Protein AF-A0A8R2HAW0-F1 (afdb_monomer_lite)

Foldseek 3Di:
DDPVVVVVVVVVVVVVVVVVVVVVVVVVVVVVVVVVVVVVVVVVVVVVVVVVVVVVVVVVVVVVVVVVVVVVVVVVVVVVVVVVVVVVVVVVVVVVVVVVVVVVVVVVVVVVVVVVVVVVVVVVVVVVVVVVVVVVVVVVVVVVVPPPPPPDPPDPPPPPPPPQDPQCLQQVRHPLVVCLVVDDAPDPVLVVLNVVSVVVSVVQQPDPPGRDGPVPDPPDPDPCRRDHGPPRDD

Radius of gyration: 65.91 Å; chains: 1; bounding box: 134×54×178 Å

Structure (mmCIF, N/CA/C/O backbone):
data_AF-A0A8R2HAW0-F1
#
_entry.id   AF-A0A8R2HAW0-F1
#
loop_
_atom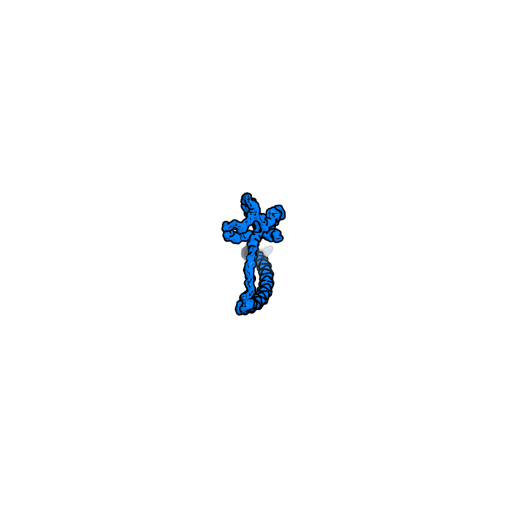_site.group_PDB
_atom_site.id
_atom_site.type_symbol
_atom_site.label_atom_id
_atom_site.label_alt_id
_atom_site.label_comp_id
_atom_site.label_asym_id
_atom_site.label_entity_id
_atom_site.label_seq_id
_atom_site.pdbx_PDB_ins_code
_atom_site.Cartn_x
_atom_site.Cartn_y
_atom_site.Cartn_z
_atom_site.occupancy
_atom_site.B_iso_or_equiv
_atom_site.auth_seq_id
_atom_site.auth_comp_id
_atom_site.auth_asym_id
_atom_site.auth_atom_id
_atom_site.pdbx_PDB_model_num
ATOM 1 N N . MET A 1 1 ? 70.610 -0.371 -88.277 1.00 59.94 1 MET A N 1
ATOM 2 C CA . MET A 1 1 ? 69.369 -1.170 -88.131 1.00 59.94 1 MET A CA 1
ATOM 3 C C . MET A 1 1 ? 68.620 -1.170 -89.452 1.00 59.94 1 MET A C 1
ATOM 5 O O . MET A 1 1 ? 68.634 -0.146 -90.123 1.00 59.94 1 MET A O 1
ATOM 9 N N . SER A 1 2 ? 67.990 -2.283 -89.841 1.00 79.50 2 SER A N 1
ATOM 10 C CA . SER A 1 2 ? 67.168 -2.325 -91.060 1.00 79.50 2 SER A CA 1
ATOM 11 C C . SER A 1 2 ? 65.855 -1.565 -90.847 1.00 79.50 2 SER A C 1
ATOM 13 O O . SER A 1 2 ? 65.258 -1.662 -89.775 1.00 79.50 2 SER A O 1
ATOM 15 N N . SER A 1 3 ? 65.369 -0.855 -91.870 1.00 82.75 3 SER A N 1
ATOM 16 C CA . SER A 1 3 ? 64.072 -0.149 -91.859 1.00 82.75 3 SER A CA 1
ATOM 17 C C . SER A 1 3 ? 62.914 -1.038 -91.361 1.00 82.75 3 SER A C 1
ATOM 19 O O . SER A 1 3 ? 62.055 -0.596 -90.600 1.00 82.75 3 SER A O 1
ATOM 21 N N . LYS A 1 4 ? 62.961 -2.346 -91.661 1.00 86.19 4 LYS A N 1
ATOM 22 C CA . LYS A 1 4 ? 61.980 -3.335 -91.180 1.00 86.19 4 LYS A CA 1
ATOM 23 C C . LYS A 1 4 ? 61.979 -3.519 -89.654 1.00 86.19 4 LYS A C 1
ATOM 25 O O . LYS A 1 4 ? 60.917 -3.710 -89.072 1.00 86.19 4 LYS A O 1
ATOM 30 N N . GLN A 1 5 ? 63.141 -3.461 -89.000 1.00 89.19 5 GLN A N 1
ATOM 31 C CA . GLN A 1 5 ? 63.246 -3.595 -87.538 1.00 89.19 5 GLN A CA 1
ATOM 32 C C . GLN A 1 5 ? 62.714 -2.351 -86.826 1.00 89.19 5 GLN A C 1
ATOM 34 O O . GLN A 1 5 ? 61.992 -2.475 -85.843 1.00 89.19 5 GLN A O 1
ATOM 39 N N . ILE A 1 6 ? 63.004 -1.162 -87.363 1.00 89.69 6 ILE A N 1
ATOM 40 C CA . ILE A 1 6 ? 62.477 0.106 -86.838 1.00 89.69 6 ILE A CA 1
ATOM 41 C C . ILE A 1 6 ? 60.946 0.118 -86.926 1.00 89.69 6 ILE A C 1
ATOM 43 O O . ILE A 1 6 ? 60.274 0.457 -85.954 1.00 89.69 6 ILE A O 1
ATOM 47 N N . GLN A 1 7 ? 60.386 -0.318 -88.059 1.00 91.69 7 GLN A N 1
ATOM 48 C CA . GLN A 1 7 ? 58.937 -0.397 -88.232 1.00 91.69 7 GLN A CA 1
ATOM 49 C C . GLN A 1 7 ? 58.286 -1.404 -87.272 1.00 91.69 7 GLN A C 1
ATOM 51 O O . GLN A 1 7 ? 57.226 -1.114 -86.721 1.00 91.69 7 GLN A O 1
ATOM 56 N N . LYS A 1 8 ? 58.928 -2.554 -87.021 1.00 93.38 8 LYS A N 1
ATOM 57 C CA . LYS A 1 8 ? 58.450 -3.546 -86.045 1.00 93.38 8 LYS A CA 1
ATOM 58 C C . LYS A 1 8 ? 58.396 -2.966 -84.627 1.00 93.38 8 LYS A C 1
ATOM 60 O O . LYS A 1 8 ? 57.350 -3.042 -83.990 1.00 93.38 8 LYS A O 1
ATOM 65 N N . PHE A 1 9 ? 59.472 -2.318 -84.172 1.00 94.19 9 PHE A N 1
ATOM 66 C CA . PHE A 1 9 ? 59.497 -1.677 -82.853 1.00 94.19 9 PHE A CA 1
ATOM 67 C C . PHE A 1 9 ? 58.469 -0.554 -82.726 1.00 94.19 9 PHE A C 1
ATOM 69 O O . PHE A 1 9 ? 57.858 -0.402 -81.674 1.00 94.19 9 PHE A O 1
ATOM 76 N N . LYS A 1 10 ? 58.219 0.210 -83.796 1.00 94.88 10 LYS A N 1
ATOM 77 C CA . LYS A 1 10 ? 57.187 1.253 -83.791 1.00 94.88 10 LYS A CA 1
ATOM 78 C C . LYS A 1 10 ? 55.788 0.673 -83.556 1.00 94.88 10 LYS A C 1
ATOM 80 O O . LYS A 1 10 ? 55.038 1.223 -82.760 1.00 94.88 10 LYS A O 1
ATOM 85 N N . VAL A 1 11 ? 55.453 -0.441 -84.212 1.00 94.94 11 VAL A N 1
ATOM 86 C CA . VAL A 1 11 ? 54.166 -1.131 -84.014 1.00 94.94 11 VAL A CA 1
ATOM 87 C C . VAL A 1 11 ? 54.052 -1.695 -82.596 1.00 94.94 11 VAL A C 1
ATOM 89 O O . VAL A 1 11 ? 53.018 -1.519 -81.958 1.00 94.94 11 VAL A O 1
ATOM 92 N N . GLU A 1 12 ? 55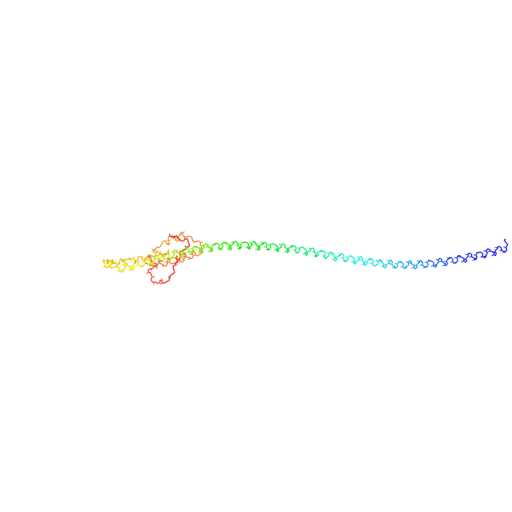.111 -2.320 -82.075 1.00 96.06 12 GLU A N 1
ATOM 93 C CA . GLU A 1 12 ? 55.135 -2.840 -80.699 1.00 96.06 12 GLU A CA 1
ATOM 94 C C . GLU A 1 12 ? 54.972 -1.722 -79.657 1.00 96.06 12 GLU A C 1
ATOM 96 O O . GLU A 1 12 ? 54.201 -1.875 -78.711 1.00 96.06 12 GLU A O 1
ATOM 101 N N . ILE A 1 13 ? 55.628 -0.573 -79.853 1.00 96.56 13 ILE A N 1
ATOM 102 C CA . ILE A 1 13 ? 55.473 0.603 -78.986 1.00 96.56 13 ILE A CA 1
ATOM 103 C C . ILE A 1 13 ? 54.028 1.110 -79.003 1.00 96.56 13 ILE A C 1
ATOM 105 O O . ILE A 1 13 ? 53.479 1.393 -77.942 1.00 96.56 13 ILE A O 1
ATOM 109 N N . GLU A 1 14 ? 53.393 1.219 -80.173 1.00 96.19 14 GLU A N 1
ATOM 110 C CA . GLU A 1 14 ? 51.998 1.672 -80.248 1.00 96.19 14 GLU A CA 1
ATOM 111 C C . GLU A 1 14 ? 51.019 0.670 -79.617 1.00 96.19 14 GLU A C 1
ATOM 113 O O . GLU A 1 14 ? 50.091 1.084 -78.922 1.00 96.19 14 GLU A O 1
ATOM 118 N N . ALA A 1 15 ? 51.262 -0.637 -79.759 1.00 96.44 15 ALA A N 1
ATOM 119 C CA . ALA A 1 15 ? 50.473 -1.669 -79.085 1.00 96.44 15 ALA A CA 1
ATOM 120 C C . ALA A 1 15 ? 50.618 -1.604 -77.554 1.00 96.44 15 ALA A C 1
ATOM 122 O O . ALA A 1 15 ? 49.625 -1.696 -76.833 1.00 96.44 15 ALA A O 1
ATOM 123 N N . LEU A 1 16 ? 51.838 -1.397 -77.046 1.00 97.19 16 LEU A N 1
ATOM 124 C CA . LEU A 1 16 ? 52.084 -1.223 -75.612 1.00 97.19 16 LEU A CA 1
ATOM 125 C C . LEU A 1 16 ? 51.430 0.052 -75.073 1.00 97.19 16 LEU A C 1
ATOM 127 O O . LEU A 1 16 ? 50.804 0.007 -74.019 1.00 97.19 16 LEU A O 1
ATOM 131 N N . LYS A 1 17 ? 51.514 1.168 -75.807 1.00 97.25 17 LYS A N 1
ATOM 132 C CA . LYS A 1 17 ? 50.825 2.412 -75.440 1.00 97.25 17 LYS A CA 1
ATOM 133 C C . LYS A 1 17 ? 49.313 2.229 -75.377 1.00 97.25 17 LYS A C 1
ATOM 135 O O . LYS A 1 17 ? 48.694 2.754 -74.460 1.00 97.25 17 LYS A O 1
ATOM 140 N N . GLN A 1 18 ? 48.721 1.504 -76.331 1.00 96.12 18 GLN A N 1
ATOM 141 C CA . GLN A 1 18 ? 47.288 1.214 -76.291 1.00 96.12 18 GLN A CA 1
ATOM 142 C C . GLN A 1 18 ? 46.935 0.370 -75.066 1.00 96.12 18 GLN A C 1
ATOM 144 O O . GLN A 1 18 ? 46.030 0.736 -74.332 1.00 96.12 18 GLN A O 1
ATOM 149 N N . LYS A 1 19 ? 47.708 -0.684 -74.783 1.00 97.62 19 LYS A N 1
ATOM 150 C CA . LYS A 1 19 ? 47.482 -1.531 -73.606 1.00 97.62 19 LYS A CA 1
ATOM 151 C C . LYS A 1 19 ? 47.579 -0.754 -72.288 1.00 97.62 19 LYS A C 1
ATOM 153 O O . LYS A 1 19 ? 46.792 -1.013 -71.388 1.00 97.62 19 LYS A O 1
ATOM 158 N N . ILE A 1 20 ? 48.527 0.181 -72.177 1.00 97.81 20 ILE A N 1
ATOM 159 C CA . ILE A 1 20 ? 48.646 1.063 -71.007 1.00 97.81 20 ILE A CA 1
ATOM 160 C C . ILE A 1 20 ? 47.403 1.948 -70.882 1.00 97.81 20 ILE A C 1
ATOM 162 O O . ILE A 1 20 ? 46.828 1.990 -69.803 1.00 97.81 20 ILE A O 1
ATOM 166 N N . ARG A 1 21 ? 46.941 2.574 -71.974 1.00 97.44 21 ARG A N 1
ATOM 167 C CA . ARG A 1 21 ? 45.710 3.385 -71.960 1.00 97.44 21 ARG A CA 1
ATOM 168 C C . ARG A 1 21 ? 44.490 2.581 -71.515 1.00 97.44 21 ARG A C 1
ATOM 170 O O . ARG A 1 21 ? 43.744 3.046 -70.665 1.00 97.44 21 ARG A O 1
ATOM 177 N N . ASP A 1 22 ? 44.321 1.371 -72.047 1.00 97.19 22 ASP A N 1
ATOM 178 C CA . ASP A 1 22 ? 43.195 0.503 -71.685 1.00 97.19 22 ASP A CA 1
ATOM 179 C C . ASP A 1 22 ? 43.257 0.102 -70.196 1.00 97.19 22 ASP A C 1
ATOM 181 O O . ASP A 1 22 ? 42.233 0.024 -69.520 1.00 97.19 22 ASP A O 1
ATOM 185 N N . GLN A 1 23 ? 44.463 -0.135 -69.662 1.00 97.88 23 GLN A N 1
ATOM 186 C CA . GLN A 1 23 ? 44.667 -0.422 -68.237 1.00 97.88 23 GLN A CA 1
ATOM 187 C C . GLN A 1 23 ? 44.404 0.799 -67.351 1.00 97.88 23 GLN A C 1
ATOM 189 O O . GLN A 1 23 ? 43.780 0.654 -66.303 1.00 97.88 23 GLN A O 1
ATOM 194 N N . GLU A 1 24 ? 44.858 1.984 -67.758 1.00 97.94 24 GLU A N 1
ATOM 195 C CA . GLU A 1 24 ? 44.591 3.242 -67.056 1.00 97.94 24 GLU A CA 1
ATOM 196 C C . GLU A 1 24 ? 43.087 3.527 -67.001 1.00 97.94 24 GLU A C 1
ATOM 198 O O . GLU A 1 24 ? 42.570 3.839 -65.932 1.00 97.94 24 GLU A O 1
ATOM 203 N N . GLU A 1 25 ? 42.369 3.333 -68.110 1.00 97.75 25 GLU A N 1
ATOM 204 C CA . GLU A 1 25 ? 40.915 3.501 -68.158 1.00 97.75 25 GLU A CA 1
ATOM 205 C C . GLU A 1 25 ? 40.191 2.483 -67.262 1.00 97.75 25 GLU A C 1
ATOM 207 O O . GLU A 1 25 ? 39.297 2.856 -66.502 1.00 97.75 25 GLU A O 1
ATOM 212 N N . ALA A 1 26 ? 40.601 1.210 -67.286 1.00 98.06 26 ALA A N 1
ATOM 213 C CA . ALA A 1 26 ? 40.032 0.188 -66.409 1.00 98.06 26 ALA A CA 1
ATOM 214 C C . ALA A 1 26 ? 40.277 0.497 -64.920 1.00 98.06 26 ALA A C 1
ATOM 216 O O . ALA A 1 26 ? 39.369 0.359 -64.099 1.00 98.06 26 ALA A O 1
ATOM 217 N N . HIS A 1 27 ? 41.484 0.947 -64.565 1.00 98.00 27 HIS A N 1
ATOM 218 C CA . HIS A 1 27 ? 41.815 1.336 -63.193 1.00 98.00 27 HIS A CA 1
ATOM 219 C C . HIS A 1 27 ? 41.033 2.578 -62.746 1.00 98.00 27 HIS A C 1
ATOM 221 O O . HIS A 1 27 ? 40.557 2.616 -61.614 1.00 98.00 27 HIS A O 1
ATOM 227 N N . GLU A 1 28 ? 40.859 3.570 -63.619 1.00 98.25 28 GLU A N 1
ATOM 228 C CA . GLU A 1 28 ? 40.058 4.765 -63.335 1.00 98.25 28 GLU A CA 1
ATOM 229 C C . GLU A 1 28 ? 38.591 4.395 -63.054 1.00 98.25 28 GLU A C 1
ATOM 231 O O . GLU A 1 28 ? 38.000 4.861 -62.079 1.00 98.25 28 GLU A O 1
ATOM 236 N N . GLN A 1 29 ? 38.013 3.484 -63.844 1.00 97.88 29 GLN A N 1
ATOM 237 C CA . GLN A 1 29 ? 36.655 2.979 -63.609 1.00 97.88 29 GLN A CA 1
ATOM 238 C C . GLN A 1 29 ? 36.533 2.230 -62.269 1.00 97.88 29 GLN A C 1
ATOM 240 O O . GLN A 1 29 ? 35.561 2.434 -61.534 1.00 97.88 29 GLN A O 1
ATOM 245 N N . GLU A 1 30 ? 37.518 1.395 -61.921 1.00 98.31 30 GLU A N 1
ATOM 246 C CA . GLU A 1 30 ? 37.578 0.688 -60.632 1.00 98.31 30 GLU A CA 1
ATOM 247 C C . GLU A 1 30 ? 37.658 1.680 -59.458 1.00 98.31 30 GLU A C 1
ATOM 249 O O . GLU A 1 30 ? 36.912 1.550 -58.484 1.00 98.31 30 GLU A O 1
ATOM 254 N N . ILE A 1 31 ? 38.502 2.714 -59.561 1.00 98.31 31 ILE A N 1
ATOM 255 C CA . ILE A 1 31 ? 38.631 3.770 -58.546 1.00 98.31 31 ILE A CA 1
ATOM 256 C C . ILE A 1 31 ? 37.292 4.483 -58.349 1.00 98.31 31 ILE A C 1
ATOM 258 O O . ILE A 1 31 ? 36.807 4.566 -57.219 1.00 98.31 31 ILE A O 1
ATOM 262 N N . GLN A 1 32 ? 36.640 4.922 -59.427 1.00 98.25 32 GLN A N 1
ATOM 263 C CA . GLN A 1 32 ? 35.342 5.601 -59.346 1.00 98.25 32 GLN A CA 1
ATOM 264 C C . GLN A 1 32 ? 34.257 4.713 -58.716 1.00 98.25 32 GLN A C 1
ATOM 266 O O . GLN A 1 32 ? 33.435 5.187 -57.918 1.00 98.25 32 GLN A O 1
ATOM 271 N N . TYR A 1 33 ? 34.258 3.414 -59.034 1.00 98.38 33 TYR A N 1
ATOM 272 C CA . TYR A 1 33 ? 33.356 2.441 -58.422 1.00 98.38 33 TYR A CA 1
ATOM 273 C C . TYR A 1 33 ? 33.609 2.294 -56.914 1.00 98.38 33 TYR A C 1
ATOM 275 O O . TYR A 1 33 ? 32.667 2.369 -56.115 1.00 98.38 33 TYR A O 1
ATOM 283 N N . LEU A 1 34 ? 34.870 2.126 -56.508 1.00 98.50 34 LEU A N 1
ATOM 284 C CA . LEU A 1 34 ? 35.253 1.984 -55.103 1.00 98.50 34 LEU A CA 1
ATOM 285 C C . LEU A 1 34 ? 34.960 3.254 -54.300 1.00 98.50 34 LEU A C 1
ATOM 287 O O . LEU A 1 34 ? 34.437 3.161 -53.189 1.00 98.50 34 LEU A O 1
ATOM 291 N N . GLU A 1 35 ? 35.204 4.436 -54.863 1.00 98.38 35 GLU A N 1
ATOM 292 C CA . GLU A 1 35 ? 34.845 5.710 -54.238 1.00 98.38 35 GLU A CA 1
ATOM 293 C C . GLU A 1 35 ? 33.341 5.829 -54.002 1.00 98.38 35 GLU A C 1
ATOM 295 O O . GLU A 1 35 ? 32.913 6.244 -52.922 1.00 98.38 35 GLU A O 1
ATOM 300 N N . LYS A 1 36 ? 32.522 5.439 -54.988 1.00 98.31 36 LYS A N 1
ATOM 301 C CA . LYS A 1 36 ? 31.064 5.423 -54.831 1.00 98.31 36 LYS A CA 1
ATOM 302 C C . LYS A 1 36 ? 30.652 4.488 -53.696 1.00 98.31 36 LYS A C 1
ATOM 304 O O . LYS A 1 36 ? 29.929 4.912 -52.799 1.00 98.31 36 LYS A O 1
ATOM 309 N N . LYS A 1 37 ? 31.177 3.261 -53.682 1.00 98.44 37 LYS A N 1
ATOM 310 C CA . LYS A 1 37 ? 30.898 2.286 -52.621 1.00 98.44 37 LYS A CA 1
ATOM 311 C C . LYS A 1 37 ? 31.326 2.799 -51.243 1.00 98.44 37 LYS A C 1
ATOM 313 O O . LYS A 1 37 ? 30.620 2.585 -50.262 1.00 98.44 37 LYS A O 1
ATOM 318 N N . ASN A 1 38 ? 32.453 3.504 -51.160 1.00 98.38 38 ASN A N 1
ATOM 319 C CA . ASN A 1 38 ? 32.946 4.067 -49.907 1.00 98.38 38 ASN A CA 1
ATOM 320 C C . ASN A 1 38 ? 32.072 5.232 -49.404 1.00 98.38 38 ASN A C 1
ATOM 322 O O . ASN A 1 38 ? 31.828 5.348 -48.199 1.00 98.38 38 ASN A O 1
ATOM 326 N N . ARG A 1 39 ? 31.541 6.063 -50.315 1.00 98.31 39 ARG A N 1
ATOM 327 C CA . ARG A 1 39 ? 30.537 7.090 -49.984 1.00 98.31 39 ARG A CA 1
ATOM 328 C C . ARG A 1 39 ? 29.254 6.460 -49.442 1.00 98.31 39 ARG A C 1
ATOM 330 O O . ARG A 1 39 ? 28.770 6.892 -48.396 1.00 98.31 39 ARG A O 1
ATOM 337 N N . ASP A 1 40 ? 28.760 5.410 -50.094 1.00 98.44 40 ASP A N 1
ATOM 338 C CA . ASP A 1 40 ? 27.545 4.704 -49.671 1.00 98.44 40 ASP A CA 1
ATOM 339 C C . ASP A 1 40 ? 27.727 4.070 -48.280 1.00 98.44 40 ASP A C 1
ATOM 341 O O . ASP A 1 40 ? 26.903 4.269 -47.386 1.00 98.44 40 ASP A O 1
ATOM 345 N N . LEU A 1 41 ? 28.853 3.384 -48.048 1.00 98.50 41 LEU A N 1
ATOM 346 C CA . LEU A 1 41 ? 29.193 2.812 -46.739 1.00 98.50 41 LEU A CA 1
ATOM 347 C C . LEU A 1 41 ? 29.332 3.881 -45.650 1.00 98.50 41 LEU A C 1
ATOM 349 O O . LEU A 1 41 ? 28.867 3.681 -44.528 1.00 98.50 41 LEU A O 1
ATOM 353 N N . SER A 1 42 ? 29.930 5.029 -45.973 1.00 98.31 42 SER A N 1
ATOM 354 C CA . SER A 1 42 ? 30.047 6.150 -45.034 1.00 98.31 42 SER A CA 1
ATOM 355 C C . SER A 1 42 ? 28.674 6.704 -44.646 1.00 98.31 42 SER A C 1
ATOM 357 O O . SER A 1 42 ? 28.436 6.985 -43.471 1.00 98.31 42 SER A O 1
ATOM 359 N N . SER A 1 43 ? 27.747 6.802 -45.604 1.00 98.38 43 SER A N 1
ATOM 360 C CA . SER A 1 43 ? 26.367 7.221 -45.340 1.00 98.38 43 SER A CA 1
ATOM 361 C C . SER A 1 43 ? 25.626 6.219 -44.450 1.00 98.38 43 SER A C 1
ATOM 363 O O . SER A 1 43 ? 25.006 6.616 -43.461 1.00 98.38 43 SER A O 1
ATOM 365 N N . ILE A 1 44 ? 25.751 4.919 -44.732 1.00 98.62 44 ILE A N 1
ATOM 366 C CA . ILE A 1 44 ? 25.152 3.859 -43.909 1.00 98.62 44 ILE A CA 1
ATOM 367 C C . ILE A 1 44 ? 25.702 3.910 -42.479 1.00 98.62 44 ILE A C 1
ATOM 369 O O . ILE A 1 44 ? 24.927 3.899 -41.524 1.00 98.62 44 ILE A O 1
ATOM 373 N N . ASN A 1 45 ? 27.021 4.034 -42.315 1.00 98.44 45 ASN A N 1
ATOM 374 C CA . ASN A 1 45 ? 27.649 4.136 -40.998 1.00 98.44 45 ASN A CA 1
ATOM 375 C C . ASN A 1 45 ? 27.172 5.367 -40.218 1.00 98.44 45 ASN A C 1
ATOM 377 O O . ASN A 1 45 ? 26.952 5.280 -39.010 1.00 98.44 45 ASN A O 1
ATOM 381 N N . ALA A 1 46 ? 26.989 6.510 -40.883 1.00 98.38 46 ALA A N 1
ATOM 382 C CA . ALA A 1 46 ? 26.438 7.702 -40.245 1.00 98.38 46 ALA A CA 1
ATOM 383 C C . ALA A 1 46 ? 25.001 7.463 -39.748 1.00 98.38 46 ALA A C 1
ATOM 385 O O . ALA A 1 46 ? 24.688 7.776 -38.599 1.00 98.38 46 ALA A O 1
ATOM 386 N N . ASN A 1 47 ? 24.155 6.842 -40.575 1.00 98.44 47 ASN A N 1
ATOM 387 C CA . ASN A 1 47 ? 22.769 6.535 -40.217 1.00 98.44 47 ASN A CA 1
ATOM 388 C C . ASN A 1 47 ? 22.682 5.553 -39.039 1.00 98.44 47 ASN A C 1
ATOM 390 O O . ASN A 1 47 ? 21.967 5.820 -38.073 1.00 98.44 47 ASN A O 1
ATOM 394 N N . LEU A 1 48 ? 23.462 4.467 -39.075 1.00 98.56 48 LEU A N 1
ATOM 395 C CA . LEU A 1 48 ? 23.525 3.483 -37.989 1.00 98.56 48 LEU A CA 1
ATOM 396 C C . LEU A 1 48 ? 24.000 4.114 -36.677 1.00 98.56 48 LEU A C 1
ATOM 398 O O . LEU A 1 48 ? 23.450 3.829 -35.615 1.00 98.56 48 LEU A O 1
ATOM 402 N N . ASN A 1 49 ? 24.986 5.012 -36.732 1.00 98.56 49 ASN A N 1
ATOM 403 C CA . ASN A 1 49 ? 25.437 5.731 -35.544 1.00 98.56 49 ASN A CA 1
ATOM 404 C C . ASN A 1 49 ? 24.331 6.609 -34.949 1.00 98.56 49 ASN A C 1
ATOM 406 O O . ASN A 1 49 ? 24.150 6.610 -33.730 1.00 98.56 49 ASN A O 1
ATOM 410 N N . THR A 1 50 ? 23.565 7.320 -35.778 1.00 98.38 50 THR A N 1
ATOM 411 C CA . THR A 1 50 ? 22.416 8.107 -35.306 1.00 98.38 50 THR A CA 1
ATOM 412 C C . THR A 1 50 ? 21.359 7.212 -34.655 1.00 98.38 50 THR A C 1
ATOM 414 O O . THR A 1 50 ? 20.865 7.542 -33.574 1.00 98.38 50 THR A O 1
ATOM 417 N N . GLU A 1 51 ? 21.051 6.058 -35.249 1.00 98.62 51 GLU A N 1
ATOM 418 C CA . GLU A 1 51 ? 20.095 5.098 -34.686 1.00 98.62 51 GLU A CA 1
ATOM 419 C C . GLU A 1 51 ? 20.568 4.539 -33.336 1.00 98.62 51 GLU A C 1
ATOM 421 O O . GLU A 1 51 ? 19.815 4.555 -32.361 1.00 98.62 51 GLU A O 1
ATOM 426 N N . ILE A 1 52 ? 21.842 4.147 -33.231 1.00 98.69 52 ILE A N 1
ATOM 427 C CA . ILE A 1 52 ? 22.454 3.680 -31.978 1.00 98.69 52 ILE A CA 1
ATOM 428 C C . ILE A 1 52 ? 22.351 4.748 -30.885 1.00 98.69 52 ILE A C 1
ATOM 430 O O . ILE A 1 52 ? 22.025 4.430 -29.740 1.00 98.69 52 ILE A O 1
ATOM 434 N N . GLN A 1 53 ? 22.613 6.017 -31.206 1.00 98.50 53 GLN A N 1
ATOM 435 C CA . GLN A 1 53 ? 22.482 7.106 -30.235 1.00 98.50 53 GLN A CA 1
ATOM 436 C C . GLN A 1 53 ? 21.024 7.320 -29.810 1.00 98.50 53 GLN A C 1
ATOM 438 O O . GLN A 1 53 ? 20.759 7.551 -28.630 1.00 98.50 53 GLN A O 1
ATOM 443 N N . GLY A 1 54 ? 20.072 7.189 -30.737 1.00 98.69 54 GLY A N 1
ATOM 444 C CA . GLY A 1 54 ? 18.642 7.229 -30.429 1.00 98.69 54 GLY A CA 1
ATOM 445 C C . GLY A 1 54 ? 18.214 6.101 -29.488 1.00 98.69 54 GLY A C 1
ATOM 446 O O . GLY A 1 54 ? 17.542 6.351 -28.488 1.00 98.69 54 GLY A O 1
ATOM 447 N N . LEU A 1 55 ? 18.657 4.871 -29.755 1.00 98.69 55 LEU A N 1
ATOM 448 C CA . LEU A 1 55 ? 18.375 3.712 -28.907 1.00 98.69 55 LEU A CA 1
ATOM 449 C C . LEU A 1 55 ? 19.006 3.844 -27.518 1.00 98.69 55 LEU A C 1
ATOM 451 O O . LEU A 1 55 ? 18.362 3.514 -26.526 1.00 98.69 55 LEU A O 1
ATOM 455 N N . LYS A 1 56 ? 20.228 4.381 -27.419 1.00 98.69 56 LYS A N 1
ATOM 456 C CA . LYS A 1 56 ? 20.871 4.658 -26.125 1.00 98.69 56 LYS A CA 1
ATOM 457 C C . LYS A 1 56 ? 20.066 5.639 -25.276 1.00 98.69 56 LYS A C 1
ATOM 459 O O . LYS A 1 56 ? 19.912 5.397 -24.083 1.00 98.69 56 LYS A O 1
ATOM 464 N N . LYS A 1 57 ? 19.538 6.709 -25.881 1.00 98.56 57 LYS A N 1
ATOM 465 C CA . LYS A 1 57 ? 18.687 7.682 -25.177 1.00 98.56 57 LYS A CA 1
ATOM 466 C C . LYS A 1 57 ? 17.402 7.038 -24.666 1.00 98.56 57 LYS A C 1
ATOM 468 O O . LYS A 1 57 ? 17.137 7.112 -23.475 1.00 98.56 57 LYS A O 1
ATOM 473 N N . LYS A 1 58 ? 16.685 6.311 -25.528 1.00 98.62 58 LYS A N 1
ATOM 474 C CA . LYS A 1 58 ? 15.464 5.590 -25.131 1.00 98.62 58 LYS A CA 1
ATOM 475 C C . LYS A 1 58 ? 15.716 4.571 -24.023 1.00 98.62 58 LYS A C 1
ATOM 477 O O . LYS A 1 58 ? 14.930 4.464 -23.095 1.00 98.62 58 LYS A O 1
ATOM 482 N N . ASN A 1 59 ? 16.817 3.825 -24.105 1.00 98.62 59 ASN A N 1
ATOM 483 C CA . ASN A 1 59 ? 17.169 2.865 -23.063 1.00 98.62 59 ASN A CA 1
ATOM 484 C C . ASN A 1 59 ? 17.464 3.573 -21.731 1.00 98.62 59 ASN A C 1
ATOM 486 O O . ASN A 1 59 ? 17.048 3.106 -20.680 1.00 98.62 59 ASN A O 1
ATOM 490 N N . HIS A 1 60 ? 18.141 4.723 -21.771 1.00 98.50 60 HIS A N 1
ATOM 491 C CA . HIS A 1 60 ? 18.372 5.525 -20.574 1.00 98.50 60 HIS A CA 1
ATOM 492 C C . HIS A 1 60 ? 17.064 6.039 -19.954 1.00 98.50 60 HIS A C 1
ATOM 494 O O . HIS A 1 60 ? 16.887 5.912 -18.748 1.00 98.50 60 HIS A O 1
ATOM 500 N N . GLU A 1 61 ? 16.138 6.549 -20.769 1.00 98.69 61 GLU A N 1
ATOM 501 C CA . GLU A 1 61 ? 14.806 6.991 -20.326 1.00 98.69 61 GLU A CA 1
ATOM 502 C C . GLU A 1 61 ? 14.020 5.845 -19.669 1.00 98.69 61 GLU A C 1
ATOM 504 O O . GLU A 1 61 ? 13.524 6.002 -18.558 1.00 98.69 61 GLU A O 1
ATOM 509 N N . LEU A 1 62 ? 13.993 4.663 -20.295 1.00 98.69 62 LEU A N 1
ATOM 510 C CA . LEU A 1 62 ? 13.327 3.480 -19.736 1.00 98.69 62 LEU A CA 1
ATOM 511 C C . LEU A 1 62 ? 13.949 3.020 -18.412 1.00 98.69 62 LEU A C 1
ATOM 513 O O . LEU A 1 62 ? 13.235 2.580 -17.517 1.00 98.69 62 LEU A O 1
ATOM 517 N N . VAL A 1 63 ? 15.273 3.114 -18.265 1.00 98.75 63 VAL A N 1
ATOM 518 C CA . VAL A 1 63 ? 15.947 2.791 -16.998 1.00 98.75 63 VAL A CA 1
ATOM 519 C C . VAL A 1 63 ? 15.517 3.748 -15.884 1.00 98.75 63 VAL A C 1
ATOM 521 O O . VAL A 1 63 ? 15.323 3.297 -14.756 1.00 98.75 63 VAL A O 1
ATOM 524 N N . LEU A 1 64 ? 15.341 5.039 -16.184 1.00 98.56 64 LEU A N 1
ATOM 525 C CA . LEU A 1 64 ? 14.849 6.017 -15.209 1.00 98.56 64 LEU A CA 1
ATOM 526 C C . LEU A 1 64 ? 13.394 5.730 -14.813 1.00 98.56 64 LEU A C 1
ATOM 528 O O . LEU A 1 64 ? 13.097 5.678 -13.625 1.00 98.56 64 LEU A O 1
ATOM 532 N N . GLU A 1 65 ? 12.521 5.451 -15.782 1.00 98.56 65 GLU A N 1
ATOM 533 C CA . GLU A 1 65 ? 11.113 5.113 -15.522 1.00 98.56 65 GLU A CA 1
ATOM 534 C C . GLU A 1 65 ? 10.978 3.831 -14.682 1.00 98.56 65 GLU A C 1
ATOM 536 O O . GLU A 1 65 ? 10.207 3.774 -13.724 1.00 98.56 65 GLU A O 1
ATOM 541 N N . ILE A 1 66 ? 11.787 2.805 -14.975 1.00 98.69 66 ILE A N 1
ATOM 542 C CA . ILE A 1 66 ? 11.846 1.588 -14.155 1.00 98.69 66 ILE A CA 1
ATOM 543 C C . ILE A 1 66 ? 12.271 1.920 -12.724 1.00 98.69 66 ILE A C 1
ATOM 545 O O . ILE A 1 66 ? 11.700 1.367 -11.784 1.00 98.69 66 ILE A O 1
ATOM 549 N N . GLN A 1 67 ? 13.260 2.799 -12.543 1.00 98.56 67 GLN A N 1
ATOM 550 C CA . GLN A 1 67 ? 13.722 3.180 -11.211 1.00 98.56 67 GLN A CA 1
ATOM 551 C C . GLN A 1 67 ? 12.624 3.896 -10.413 1.00 98.56 67 GLN A C 1
ATOM 553 O O . GLN A 1 67 ? 12.399 3.540 -9.258 1.00 98.56 67 GLN A O 1
ATOM 558 N N . GLU A 1 68 ? 11.886 4.819 -11.033 1.00 98.62 68 GLU A N 1
ATOM 559 C CA . GLU A 1 68 ? 10.750 5.502 -10.397 1.00 98.62 68 GLU A CA 1
ATOM 560 C C . GLU A 1 68 ? 9.671 4.507 -9.942 1.00 98.62 68 GLU A C 1
ATOM 562 O O . GLU A 1 68 ? 9.223 4.542 -8.794 1.00 98.62 68 GLU A O 1
ATOM 567 N N . VAL A 1 69 ? 9.312 3.550 -10.804 1.00 98.62 69 VAL A N 1
ATOM 568 C CA . VAL A 1 69 ? 8.338 2.498 -10.473 1.00 98.62 69 VAL A CA 1
ATOM 569 C C . VAL A 1 69 ? 8.850 1.577 -9.359 1.00 98.62 69 VAL A C 1
ATOM 571 O O . VAL A 1 69 ? 8.068 1.097 -8.531 1.00 98.62 69 VAL A O 1
ATOM 574 N N . VAL A 1 70 ? 10.152 1.283 -9.320 1.00 98.56 70 VAL A N 1
ATOM 575 C CA . VAL A 1 70 ? 10.761 0.495 -8.238 1.00 98.56 70 VAL A CA 1
ATOM 576 C C . VAL A 1 70 ? 10.649 1.236 -6.908 1.00 98.56 70 VAL A C 1
ATOM 578 O O . VAL A 1 70 ? 10.262 0.614 -5.914 1.00 98.56 70 VAL A O 1
ATOM 581 N N . ASP A 1 71 ? 10.939 2.534 -6.890 1.00 98.50 71 ASP A N 1
ATOM 582 C CA . ASP A 1 71 ? 10.892 3.360 -5.684 1.00 98.50 71 ASP A CA 1
ATOM 583 C C . ASP A 1 71 ? 9.449 3.503 -5.167 1.00 98.50 71 ASP A C 1
ATOM 585 O O . ASP A 1 71 ? 9.180 3.236 -3.992 1.00 98.50 71 ASP A O 1
ATOM 589 N N . GLU A 1 72 ? 8.482 3.774 -6.052 1.00 98.56 72 GLU A N 1
ATOM 590 C CA . GLU A 1 72 ? 7.060 3.838 -5.687 1.00 98.56 72 GLU A CA 1
ATOM 591 C C . GLU A 1 72 ? 6.558 2.502 -5.108 1.00 98.56 72 GLU A C 1
ATOM 593 O O . GLU A 1 72 ? 5.856 2.461 -4.091 1.00 98.56 72 GLU A O 1
ATOM 598 N N . ASN A 1 73 ? 6.973 1.376 -5.696 1.00 98.44 73 ASN A N 1
ATOM 599 C CA . ASN A 1 73 ? 6.635 0.053 -5.174 1.00 98.44 73 ASN A CA 1
ATOM 600 C C . ASN A 1 73 ? 7.232 -0.212 -3.784 1.00 98.44 73 ASN A C 1
ATOM 602 O O . ASN A 1 73 ? 6.616 -0.916 -2.975 1.00 98.44 73 ASN A O 1
ATOM 606 N N . GLN A 1 74 ? 8.428 0.302 -3.489 1.00 98.44 74 GLN A N 1
ATOM 607 C CA . GLN A 1 74 ? 9.024 0.183 -2.157 1.00 98.44 74 GLN A CA 1
ATOM 608 C C . GLN A 1 74 ? 8.237 0.994 -1.123 1.00 98.44 74 GLN A C 1
ATOM 610 O O . GLN A 1 74 ? 7.920 0.469 -0.049 1.00 98.44 74 GLN A O 1
ATOM 615 N N . ASP A 1 75 ? 7.837 2.216 -1.470 1.00 98.50 75 ASP A N 1
ATOM 616 C CA . ASP A 1 75 ? 7.019 3.072 -0.611 1.00 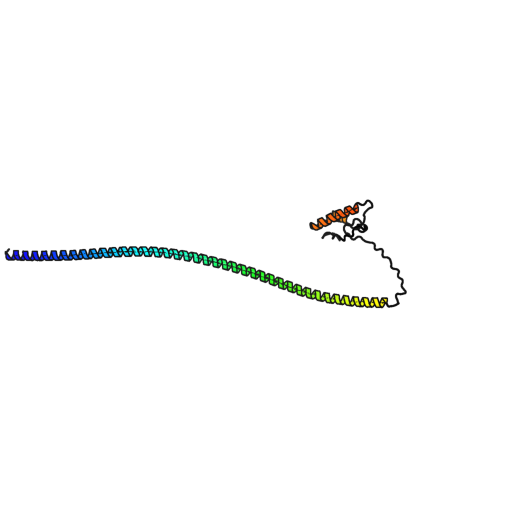98.50 75 ASP A CA 1
ATOM 617 C C . ASP A 1 75 ? 5.641 2.467 -0.329 1.00 98.50 75 ASP A C 1
ATOM 619 O O . ASP A 1 75 ? 5.185 2.443 0.820 1.00 98.50 75 ASP A O 1
ATOM 623 N N . LEU A 1 76 ? 4.985 1.911 -1.350 1.00 98.50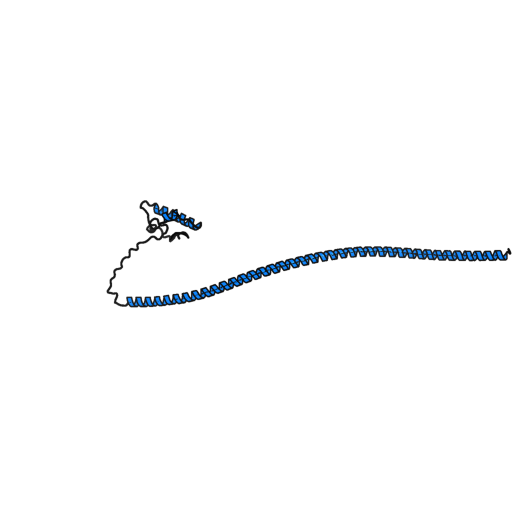 76 LEU A N 1
ATOM 624 C CA . LEU A 1 76 ? 3.708 1.212 -1.189 1.00 98.50 76 LEU A CA 1
ATOM 625 C C . LEU A 1 76 ? 3.843 -0.021 -0.288 1.00 98.50 76 LEU A C 1
ATOM 627 O O . LEU A 1 76 ? 3.006 -0.236 0.592 1.00 98.50 76 LEU A O 1
ATOM 631 N N . LYS A 1 77 ? 4.915 -0.810 -0.443 1.00 98.44 77 LYS A N 1
ATOM 632 C CA . LYS A 1 77 ? 5.194 -1.954 0.444 1.00 98.44 77 LYS A CA 1
ATOM 633 C C . LYS A 1 77 ? 5.384 -1.524 1.894 1.00 98.44 77 LYS A C 1
ATOM 635 O O . LYS A 1 77 ? 4.912 -2.226 2.790 1.00 98.44 77 LYS A O 1
ATOM 640 N N . LYS A 1 78 ? 6.056 -0.394 2.131 1.00 98.38 78 LYS A N 1
ATOM 641 C CA . LYS A 1 78 ? 6.234 0.162 3.474 1.00 98.38 78 LYS A CA 1
ATOM 642 C C . LYS A 1 78 ? 4.897 0.598 4.072 1.00 98.38 78 LYS A C 1
ATOM 644 O O . LYS A 1 78 ? 4.537 0.110 5.136 1.00 98.38 78 LYS A O 1
ATOM 649 N N . LYS A 1 79 ? 4.112 1.405 3.348 1.00 98.38 79 LYS A N 1
ATOM 650 C CA . LYS A 1 79 ? 2.779 1.850 3.797 1.00 98.38 79 LYS A CA 1
ATOM 651 C C . LYS A 1 79 ? 1.861 0.678 4.146 1.00 98.38 79 LYS A C 1
ATOM 653 O O . LYS A 1 79 ? 1.183 0.719 5.165 1.00 98.38 79 LYS A O 1
ATOM 658 N N . ASN A 1 80 ? 1.867 -0.377 3.331 1.00 98.12 80 ASN A N 1
ATOM 659 C CA . ASN A 1 80 ? 1.048 -1.563 3.576 1.00 98.12 80 ASN A CA 1
ATOM 660 C C . ASN A 1 80 ? 1.495 -2.325 4.840 1.00 98.12 80 ASN A C 1
ATOM 662 O O . ASN A 1 80 ? 0.664 -2.813 5.603 1.00 98.12 80 ASN A O 1
ATOM 666 N N . ARG A 1 81 ? 2.808 -2.396 5.102 1.00 98.25 81 ARG A N 1
ATOM 667 C CA . ARG A 1 81 ? 3.334 -2.970 6.348 1.00 98.25 81 ARG A CA 1
ATOM 668 C C . ARG A 1 81 ? 2.889 -2.156 7.563 1.00 98.25 81 ARG A C 1
ATOM 670 O O . ARG A 1 81 ? 2.334 -2.738 8.487 1.00 98.25 81 ARG A O 1
ATOM 677 N N . ASP A 1 82 ? 3.068 -0.839 7.515 1.00 98.19 82 ASP A N 1
ATOM 678 C CA . ASP A 1 82 ? 2.713 0.064 8.614 1.00 98.19 82 ASP A CA 1
ATOM 679 C C . ASP A 1 82 ? 1.201 -0.000 8.918 1.00 98.19 82 ASP A C 1
ATOM 681 O O . ASP A 1 82 ? 0.791 -0.072 10.076 1.00 98.19 82 ASP A O 1
ATOM 685 N N . GLN A 1 83 ? 0.356 -0.047 7.879 1.00 98.12 83 GLN A N 1
ATOM 686 C CA . GLN A 1 83 ? -1.094 -0.227 8.025 1.00 98.12 83 GLN A CA 1
ATOM 687 C C . GLN A 1 83 ? -1.450 -1.567 8.668 1.00 98.12 83 GLN A C 1
ATOM 689 O O . GLN A 1 83 ? -2.305 -1.616 9.552 1.00 98.12 83 GLN A O 1
ATOM 694 N N . LYS A 1 84 ? -0.799 -2.654 8.244 1.00 98.19 84 LYS A N 1
ATOM 695 C CA . LYS A 1 84 ? -1.034 -3.978 8.819 1.00 98.19 84 LYS A CA 1
ATOM 696 C C . LYS A 1 84 ? -0.659 -4.019 10.300 1.00 98.19 84 LYS A C 1
ATOM 698 O O . LYS A 1 84 ? -1.448 -4.500 11.103 1.00 98.19 84 LYS A O 1
ATOM 703 N N . GLU A 1 85 ? 0.495 -3.466 10.664 1.00 98.12 85 GLU A N 1
ATOM 704 C CA . GLU A 1 85 ? 0.940 -3.389 12.060 1.00 98.12 85 GLU A CA 1
ATOM 705 C C . GLU A 1 85 ? -0.023 -2.557 12.922 1.00 98.12 85 GLU A C 1
ATOM 707 O O . GLU A 1 85 ? -0.361 -2.960 14.037 1.00 98.12 85 GLU A O 1
ATOM 712 N N . ALA A 1 86 ? -0.527 -1.435 12.397 1.00 98.06 86 ALA A N 1
ATOM 713 C CA . ALA A 1 86 ? -1.525 -0.621 13.085 1.00 98.06 86 ALA A CA 1
ATOM 714 C C . ALA A 1 86 ? -2.846 -1.381 13.307 1.00 98.06 86 ALA A C 1
ATOM 716 O O . ALA A 1 86 ? -3.373 -1.380 14.422 1.00 98.06 86 ALA A O 1
ATOM 717 N N . HIS A 1 87 ? -3.357 -2.064 12.277 1.00 97.62 87 HIS A N 1
ATOM 718 C CA . HIS A 1 87 ? -4.576 -2.869 12.382 1.00 97.62 87 HIS A CA 1
ATOM 719 C C . HIS A 1 87 ? -4.417 -4.047 13.347 1.00 97.62 87 HIS A C 1
ATOM 721 O O . H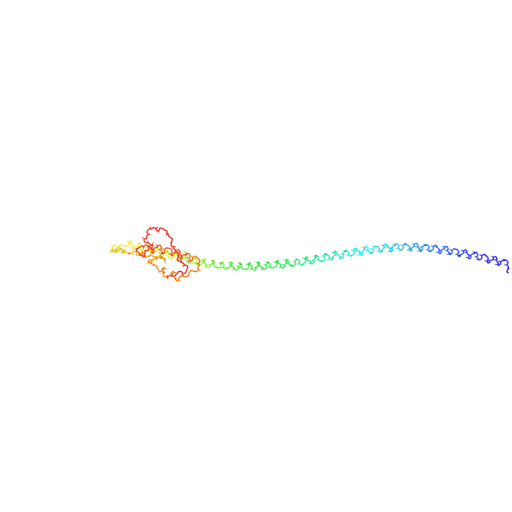IS A 1 87 ? -5.300 -4.279 14.171 1.00 97.62 87 HIS A O 1
ATOM 727 N N . ASP A 1 88 ? -3.289 -4.756 13.297 1.00 98.31 88 ASP A N 1
ATOM 728 C CA . ASP A 1 88 ? -3.003 -5.857 14.219 1.00 98.31 88 ASP A CA 1
ATOM 729 C C . ASP A 1 88 ? -2.956 -5.351 15.675 1.00 98.31 88 ASP A C 1
ATOM 731 O O . ASP A 1 88 ? -3.500 -5.991 16.579 1.00 98.31 88 ASP A O 1
ATOM 735 N N . GLY A 1 89 ? -2.380 -4.165 15.909 1.00 98.00 89 GLY A N 1
ATOM 736 C CA . GLY A 1 89 ? -2.385 -3.509 17.219 1.00 98.00 89 GLY A CA 1
ATOM 737 C C . GLY A 1 89 ? -3.789 -3.134 17.708 1.00 98.00 89 GLY A C 1
ATOM 738 O O . GLY A 1 89 ? -4.129 -3.372 18.872 1.00 98.00 89 GLY A O 1
ATOM 739 N N . GLU A 1 90 ? -4.633 -2.588 16.829 1.00 98.44 90 GLU A N 1
ATOM 740 C CA . GLU A 1 90 ? -6.024 -2.248 17.149 1.00 98.44 90 GLU A CA 1
ATOM 741 C C . GLU A 1 90 ? -6.856 -3.497 17.478 1.00 98.44 90 GLU A C 1
ATOM 743 O O . GLU A 1 90 ? -7.580 -3.511 18.479 1.00 98.44 90 GLU A O 1
ATOM 748 N N . ILE A 1 91 ? -6.700 -4.575 16.703 1.00 98.56 91 ILE A N 1
ATOM 749 C CA . ILE A 1 91 ? -7.364 -5.861 16.953 1.00 98.56 91 ILE A CA 1
ATOM 750 C C . ILE A 1 91 ? -6.979 -6.396 18.335 1.00 98.56 91 ILE A C 1
ATOM 752 O O . ILE A 1 91 ? -7.863 -6.698 19.137 1.00 98.56 91 ILE A O 1
ATOM 756 N N . GLN A 1 92 ? -5.685 -6.443 18.667 1.00 98.25 92 GLN A N 1
ATOM 757 C CA . GLN A 1 92 ? -5.224 -6.922 19.977 1.00 98.25 92 GLN A CA 1
ATOM 758 C C . GLN A 1 92 ? -5.790 -6.092 21.137 1.00 98.25 92 GLN A C 1
ATOM 760 O O . GLN A 1 92 ? -6.171 -6.638 22.182 1.00 98.25 92 GLN A O 1
ATOM 765 N N . TYR A 1 93 ? -5.866 -4.769 20.965 1.00 98.44 93 TYR A N 1
ATOM 766 C CA . TYR A 1 93 ? -6.470 -3.876 21.949 1.00 98.44 93 TYR A CA 1
ATOM 767 C C . TYR A 1 93 ? -7.963 -4.177 22.149 1.00 98.44 93 TYR A C 1
ATOM 769 O O . TYR A 1 93 ? -8.417 -4.335 23.289 1.00 98.44 93 TYR A O 1
ATOM 777 N N . LEU A 1 94 ? -8.723 -4.301 21.058 1.00 98.56 94 LEU A N 1
ATOM 778 C CA . LEU A 1 94 ? -10.156 -4.597 21.103 1.00 98.56 94 LEU A CA 1
ATOM 779 C C . LEU A 1 94 ? -10.437 -5.985 21.691 1.00 98.56 94 LEU A C 1
ATOM 781 O O . LEU A 1 94 ? -11.336 -6.127 22.520 1.00 98.56 94 LEU A O 1
ATOM 785 N N . GLU A 1 95 ? -9.636 -6.993 21.350 1.00 98.50 95 GLU A N 1
ATOM 786 C CA . GLU A 1 95 ? -9.721 -8.332 21.940 1.00 98.50 95 GLU A CA 1
ATOM 787 C C . GLU A 1 95 ? -9.481 -8.309 23.450 1.00 98.50 95 GLU A C 1
ATOM 789 O O . GLU A 1 95 ? -10.215 -8.947 24.211 1.00 98.50 95 GLU A O 1
ATOM 794 N N . LYS A 1 96 ? -8.477 -7.554 23.918 1.00 98.50 96 LYS A N 1
ATOM 795 C CA . LYS A 1 96 ? -8.237 -7.370 25.354 1.00 98.50 96 LYS A CA 1
ATOM 796 C C . LYS A 1 96 ? -9.448 -6.733 26.034 1.00 98.50 96 LYS A C 1
ATOM 798 O O . LYS A 1 96 ? -9.942 -7.282 27.015 1.00 98.50 96 LYS A O 1
ATOM 803 N N . LYS A 1 97 ? -9.975 -5.643 25.474 1.00 98.44 97 LYS A N 1
ATOM 804 C CA . LYS A 1 97 ? -11.156 -4.957 26.013 1.00 98.44 97 LYS A CA 1
ATOM 805 C C . LYS A 1 97 ? -12.387 -5.870 26.058 1.00 98.44 97 LYS A C 1
ATOM 807 O O . LYS A 1 97 ? -13.117 -5.861 27.046 1.00 98.44 97 LYS A O 1
ATOM 812 N N . ASN A 1 98 ? -12.596 -6.699 25.035 1.00 98.50 98 ASN A N 1
ATOM 813 C CA . ASN A 1 98 ? -13.683 -7.681 25.008 1.00 98.50 98 ASN A CA 1
ATOM 814 C C . ASN A 1 98 ? -13.517 -8.780 26.064 1.00 98.50 98 ASN A C 1
ATOM 816 O O . ASN A 1 98 ? -14.507 -9.179 26.682 1.00 98.50 98 ASN A O 1
ATOM 820 N N . ARG A 1 99 ? -12.289 -9.256 26.309 1.00 98.44 99 ARG A N 1
ATOM 821 C CA . ARG A 1 99 ? -12.008 -10.197 27.407 1.00 98.44 99 ARG A CA 1
ATOM 822 C C . ARG A 1 99 ? -12.327 -9.579 28.767 1.00 98.44 99 ARG A C 1
ATOM 824 O O . ARG A 1 99 ? -13.011 -10.216 29.568 1.00 98.44 99 ARG A O 1
ATOM 831 N N . ASP A 1 100 ? -11.909 -8.337 28.992 1.00 98.50 100 ASP A N 1
ATOM 832 C CA . ASP A 1 100 ? -12.171 -7.617 30.242 1.00 98.50 100 ASP A CA 1
ATOM 833 C C . ASP A 1 100 ? -13.683 -7.429 30.467 1.00 98.50 100 ASP A C 1
ATOM 835 O O . ASP A 1 100 ? -14.202 -7.755 31.535 1.00 98.50 100 ASP A O 1
ATOM 839 N N . LEU A 1 101 ? -14.420 -7.001 29.435 1.00 98.56 101 LEU A N 1
ATOM 840 C CA . LEU A 1 101 ? -15.883 -6.875 29.485 1.00 98.56 101 LEU A CA 1
ATOM 841 C C . LEU A 1 101 ? -16.581 -8.218 29.731 1.00 98.56 101 LEU A C 1
ATOM 843 O O . LEU A 1 101 ? -17.534 -8.286 30.507 1.00 98.56 101 LEU A O 1
ATOM 847 N N . SER A 1 102 ? -16.101 -9.295 29.109 1.00 98.38 102 SER A N 1
ATOM 848 C CA . SER A 1 102 ? -16.648 -10.641 29.317 1.00 98.38 102 SER A CA 1
ATOM 849 C C . SER A 1 102 ? -16.456 -11.109 30.761 1.00 98.38 102 SER A C 1
ATOM 851 O O . SER A 1 102 ? -17.378 -11.672 31.351 1.00 98.38 102 SER A O 1
ATOM 853 N N . SER A 1 103 ? -15.295 -10.819 31.355 1.00 98.25 103 SER A N 1
ATOM 854 C CA . SER A 1 103 ? -15.007 -11.100 32.766 1.00 98.25 103 SER A CA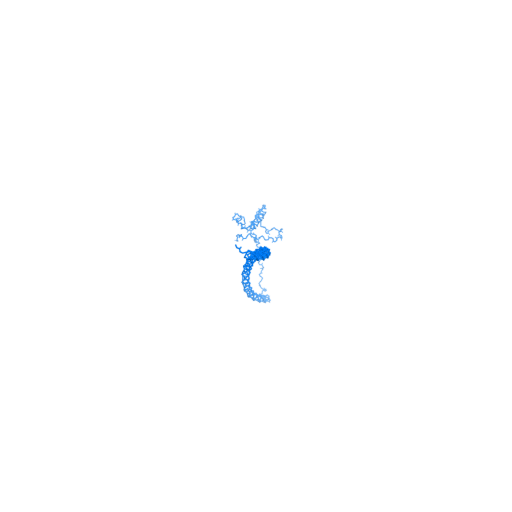 1
ATOM 855 C C . SER A 1 103 ? -15.933 -10.317 33.703 1.00 98.25 103 SER A C 1
ATOM 857 O O . SER A 1 103 ? -16.559 -10.892 34.594 1.00 98.25 103 SER A O 1
ATOM 859 N N . ILE A 1 104 ? -16.111 -9.015 33.451 1.00 98.50 104 ILE A N 1
ATOM 860 C CA . ILE A 1 104 ? -17.037 -8.170 34.219 1.00 98.50 104 ILE A CA 1
ATOM 861 C C . ILE A 1 104 ? -18.468 -8.715 34.140 1.00 98.50 104 ILE A C 1
ATOM 863 O O . ILE A 1 104 ? -19.126 -8.860 35.170 1.00 98.50 104 ILE A O 1
ATOM 867 N N . ASN A 1 105 ? -18.939 -9.079 32.946 1.00 98.50 105 ASN A N 1
ATOM 868 C CA . ASN A 1 105 ? -20.273 -9.651 32.765 1.00 98.50 105 ASN A CA 1
ATOM 869 C C . ASN A 1 105 ? -20.452 -10.978 33.514 1.00 98.50 105 ASN A C 1
ATOM 871 O O . ASN A 1 105 ? -21.511 -11.215 34.097 1.00 98.50 105 ASN A O 1
ATOM 875 N N . ALA A 1 106 ? -19.433 -11.840 33.530 1.00 98.38 106 ALA A N 1
ATOM 876 C CA . ALA A 1 106 ? -19.474 -13.088 34.289 1.00 98.38 106 ALA A CA 1
ATOM 877 C C . ALA A 1 106 ? -19.590 -12.835 35.805 1.00 98.38 106 ALA A C 1
ATOM 879 O O . ALA A 1 106 ? -20.401 -13.477 36.483 1.00 98.38 106 ALA A O 1
ATOM 880 N N . ASN A 1 107 ? -18.842 -11.857 36.325 1.00 98.31 107 ASN A N 1
ATOM 881 C CA . ASN A 1 107 ? -18.906 -11.464 37.734 1.00 98.31 107 ASN A CA 1
ATOM 882 C C . ASN A 1 107 ? -20.279 -10.882 38.095 1.00 98.31 107 ASN A C 1
ATOM 884 O O . ASN A 1 107 ? -20.912 -11.349 39.040 1.00 98.31 107 ASN A O 1
ATOM 888 N N . LEU A 1 108 ? -20.797 -9.948 37.290 1.00 98.31 108 LEU A N 1
ATOM 889 C CA . LEU A 1 108 ? -22.126 -9.363 37.499 1.00 98.31 108 LEU A CA 1
ATOM 890 C C . LEU A 1 108 ? -23.234 -10.420 37.469 1.00 98.31 108 LEU A C 1
ATOM 892 O O . LEU A 1 108 ? -24.138 -10.397 38.302 1.00 98.31 108 LEU A O 1
ATOM 896 N N . ASN A 1 109 ? -23.159 -11.385 36.550 1.00 98.44 109 ASN A N 1
ATOM 897 C CA . ASN A 1 109 ? -24.105 -12.498 36.519 1.00 98.44 109 ASN A CA 1
ATOM 898 C C . ASN A 1 109 ? -24.036 -13.343 37.795 1.00 98.44 109 ASN A C 1
ATOM 900 O O . ASN A 1 109 ? -25.075 -13.744 38.323 1.00 98.44 109 ASN A O 1
ATOM 904 N N . THR A 1 110 ? -22.835 -13.589 38.316 1.00 98.25 110 THR A N 1
ATOM 905 C CA . THR A 1 110 ? -22.649 -14.310 39.582 1.00 98.25 110 THR A CA 1
ATOM 906 C C . THR A 1 110 ? -23.293 -13.555 40.747 1.00 98.25 110 THR A C 1
ATOM 908 O O . THR A 1 110 ? -24.044 -14.150 41.529 1.00 98.25 110 THR A O 1
ATOM 911 N N . ASP A 1 111 ? -23.088 -12.240 40.818 1.00 98.50 111 ASP A N 1
ATOM 912 C CA . ASP A 1 111 ? -23.691 -11.378 41.837 1.00 98.50 111 ASP A CA 1
ATOM 913 C C . ASP A 1 111 ? -25.219 -11.365 41.747 1.00 98.50 111 ASP A C 1
ATOM 915 O O . ASP A 1 111 ? -25.901 -11.528 42.762 1.00 98.50 111 ASP A O 1
ATOM 919 N N . ILE A 1 112 ? -25.773 -11.261 40.536 1.00 98.56 112 ILE A N 1
ATOM 920 C CA . ILE A 1 112 ? -27.219 -11.338 40.296 1.00 98.56 112 ILE A CA 1
ATOM 921 C C . ILE A 1 112 ? -27.782 -12.664 40.817 1.00 98.56 112 ILE A C 1
ATOM 923 O O . ILE A 1 112 ? -28.799 -12.666 41.514 1.00 98.56 112 ILE A O 1
ATOM 927 N N . GLN A 1 113 ? -27.130 -13.795 40.531 1.00 98.25 113 GLN A N 1
ATOM 928 C CA . GLN A 1 113 ? -27.589 -15.098 41.026 1.00 98.25 113 GLN A CA 1
ATOM 929 C C . GLN A 1 113 ? -27.512 -15.193 42.555 1.00 98.25 113 GLN A C 1
ATOM 931 O O . GLN A 1 113 ? -28.422 -15.733 43.190 1.00 98.25 113 GLN A O 1
ATOM 936 N N . SER A 1 114 ? -26.460 -14.644 43.165 1.00 98.31 114 SER A N 1
ATOM 937 C CA . SER A 1 114 ? -26.306 -14.583 44.623 1.00 98.31 114 SER A CA 1
ATOM 938 C C . SER A 1 114 ? -27.404 -13.739 45.279 1.00 98.31 114 SER A C 1
ATOM 940 O O . SER A 1 114 ? -28.074 -14.192 46.211 1.00 98.31 114 SER A O 1
ATOM 942 N N . LEU A 1 115 ? -27.660 -12.540 44.750 1.00 98.38 115 LEU A N 1
ATOM 943 C CA . LEU A 1 115 ? -28.717 -11.648 45.228 1.00 98.38 115 LEU A CA 1
ATOM 944 C C . LEU A 1 115 ? -30.105 -12.261 45.049 1.00 98.38 115 LEU A C 1
ATOM 946 O O . LEU A 1 115 ? -30.928 -12.176 45.958 1.00 98.38 115 LEU A O 1
ATOM 950 N N . LYS A 1 116 ? -30.355 -12.941 43.926 1.00 98.38 116 LYS A N 1
ATOM 951 C CA . LYS A 1 116 ? -31.618 -13.646 43.678 1.00 98.38 116 LYS A CA 1
ATOM 952 C C . LYS A 1 116 ? -31.882 -14.719 44.737 1.00 98.38 116 LYS A C 1
ATOM 954 O O . LYS A 1 116 ? -32.999 -14.802 45.242 1.00 98.38 116 LYS A O 1
ATOM 959 N N . LYS A 1 117 ? -30.858 -15.492 45.121 1.00 98.06 117 LYS A N 1
ATOM 960 C CA . LYS A 1 117 ? -30.955 -16.482 46.208 1.00 98.06 117 LYS A CA 1
ATOM 961 C C . LYS A 1 117 ? -31.244 -15.820 47.555 1.00 98.06 117 LYS A C 1
ATOM 963 O O . LYS A 1 117 ? -32.186 -16.225 48.225 1.00 98.06 117 LYS A O 1
ATOM 968 N N . LYS A 1 118 ? -30.491 -14.776 47.924 1.00 98.19 118 LYS A N 1
ATOM 969 C CA . LYS A 1 118 ? -30.712 -14.034 49.180 1.00 98.19 118 LYS A CA 1
ATOM 970 C C . LYS A 1 118 ? -32.123 -13.453 49.261 1.00 98.19 118 LYS A C 1
ATOM 972 O O . LYS A 1 118 ? -32.779 -13.580 50.287 1.00 98.19 118 LYS A O 1
ATOM 977 N N . ASN A 1 119 ? -32.599 -12.853 48.171 1.00 98.38 119 ASN A N 1
ATOM 978 C CA . ASN A 1 119 ? -33.946 -12.300 48.103 1.00 98.38 119 ASN A CA 1
ATOM 979 C C . ASN A 1 119 ? -35.007 -13.400 48.258 1.00 98.38 119 ASN A C 1
ATOM 981 O O . ASN A 1 119 ? -35.954 -13.235 49.016 1.00 98.38 119 ASN A O 1
ATOM 985 N N . HIS A 1 120 ? -34.819 -14.556 47.613 1.00 98.12 120 HIS A N 1
ATOM 986 C CA . HIS A 1 120 ? -35.719 -15.696 47.790 1.00 98.12 120 HIS A CA 1
ATOM 987 C C . HIS A 1 120 ? -35.794 -16.163 49.254 1.00 98.12 120 HIS A C 1
ATOM 989 O O . HIS A 1 120 ? -36.893 -16.367 49.766 1.00 98.12 120 HIS A O 1
ATOM 995 N N . THR A 1 121 ? -34.656 -16.257 49.950 1.00 98.06 121 THR A N 1
ATOM 996 C CA . THR A 1 121 ? -34.621 -16.581 51.386 1.00 98.06 121 THR A CA 1
ATOM 997 C C . THR A 1 121 ? -35.378 -15.550 52.223 1.00 98.06 121 THR A C 1
ATOM 999 O O . THR A 1 121 ? -36.229 -15.929 53.023 1.00 98.06 121 THR A O 1
ATOM 1002 N N . LEU A 1 122 ? -35.135 -14.255 51.997 1.00 97.81 122 LEU A N 1
ATOM 1003 C CA . LEU A 1 122 ? -35.820 -13.176 52.720 1.00 97.81 122 LEU A CA 1
ATOM 1004 C C . LEU A 1 122 ? -37.334 -13.179 52.483 1.00 97.81 122 LEU A C 1
ATOM 1006 O O . LEU A 1 122 ? -38.100 -12.904 53.401 1.00 97.81 122 LEU A O 1
ATOM 1010 N N . VAL A 1 123 ? -37.785 -13.502 51.267 1.00 98.31 123 VAL A N 1
ATOM 1011 C CA . VAL A 1 123 ? -39.216 -13.652 50.963 1.00 98.31 123 VAL A CA 1
ATOM 1012 C C . VAL A 1 123 ? -39.833 -14.782 51.793 1.00 98.31 123 VAL A C 1
ATOM 1014 O O . VAL A 1 123 ? -40.906 -14.593 52.360 1.00 98.31 123 VAL A O 1
ATOM 1017 N N . ILE A 1 124 ? -39.150 -15.925 51.919 1.00 97.81 124 ILE A N 1
ATOM 1018 C CA . ILE A 1 124 ? -39.614 -17.049 52.749 1.00 97.81 124 ILE A CA 1
ATOM 1019 C C . ILE A 1 124 ? -39.657 -16.659 54.233 1.00 97.81 124 ILE A C 1
ATOM 1021 O O . ILE A 1 124 ? -40.634 -16.955 54.917 1.00 97.81 124 ILE A O 1
ATOM 1025 N N . GLU A 1 125 ? -38.614 -16.003 54.742 1.00 97.75 125 GLU A N 1
ATOM 1026 C CA . GLU A 1 125 ? -38.553 -15.553 56.140 1.00 97.75 125 GLU A CA 1
ATOM 1027 C C . GLU A 1 125 ? -39.654 -14.538 56.460 1.00 97.75 125 GLU A C 1
ATOM 1029 O O . GLU A 1 125 ? -40.361 -14.693 57.453 1.00 97.75 125 GLU A O 1
ATOM 1034 N N . ASN A 1 126 ? -39.865 -13.552 55.584 1.00 97.62 126 ASN A N 1
ATOM 1035 C CA . ASN A 1 126 ? -40.950 -12.587 55.734 1.00 97.62 126 ASN A CA 1
ATOM 1036 C C . ASN A 1 126 ? -42.322 -13.265 55.731 1.00 97.62 126 ASN A C 1
ATOM 1038 O O . ASN A 1 126 ? -43.182 -12.866 56.512 1.00 97.62 126 ASN A O 1
ATOM 1042 N N . GLN A 1 127 ? -42.530 -14.292 54.898 1.00 97.94 127 GLN A N 1
ATOM 1043 C CA . GLN A 1 127 ? -43.786 -15.040 54.895 1.00 97.94 127 GLN A CA 1
ATOM 1044 C C . GLN A 1 127 ? -44.029 -15.733 56.241 1.00 97.94 127 GLN A C 1
ATOM 1046 O O . GLN A 1 127 ? -45.120 -15.609 56.787 1.00 97.94 127 GLN A O 1
ATOM 1051 N N . LYS A 1 128 ? -43.007 -16.375 56.826 1.00 97.69 128 LYS A N 1
ATOM 1052 C CA . LYS A 1 128 ? -43.119 -16.997 58.158 1.00 97.69 128 LYS A CA 1
ATOM 1053 C C . LYS A 1 128 ? -43.488 -15.985 59.238 1.00 97.69 128 LYS A C 1
ATOM 1055 O O . LYS A 1 128 ? -44.396 -16.233 60.020 1.00 97.69 128 LYS A O 1
ATOM 1060 N N . VAL A 1 129 ? -42.823 -14.830 59.252 1.00 97.38 129 VAL A N 1
ATOM 1061 C CA . VAL A 1 129 ? -43.135 -13.745 60.198 1.00 97.38 129 VAL A CA 1
ATOM 1062 C C . VAL A 1 129 ? -44.571 -13.246 60.011 1.00 97.38 129 VAL A C 1
ATOM 1064 O O . VAL A 1 129 ? -45.247 -12.890 60.977 1.00 97.38 129 VAL A O 1
ATOM 1067 N N . LEU A 1 130 ? -45.059 -13.202 58.772 1.00 97.50 130 LEU A N 1
ATOM 1068 C CA . LEU A 1 130 ? -46.428 -12.797 58.470 1.00 97.50 130 LEU A CA 1
ATOM 1069 C C . LEU A 1 130 ? -47.444 -13.822 58.998 1.00 97.50 130 LEU A C 1
ATOM 1071 O O . LEU A 1 130 ? -48.433 -13.422 59.612 1.00 97.50 130 LEU A O 1
ATOM 1075 N N . ASP A 1 131 ? -47.164 -15.115 58.830 1.00 96.88 131 ASP A N 1
ATOM 1076 C CA . ASP A 1 131 ? -47.980 -16.213 59.358 1.00 96.88 131 ASP A CA 1
ATOM 1077 C C . ASP A 1 131 ? -48.001 -16.197 60.904 1.00 96.88 131 ASP A C 1
ATOM 1079 O O . ASP A 1 131 ? -49.072 -16.235 61.514 1.00 96.88 131 ASP A O 1
ATOM 1083 N N . GLU A 1 132 ? -46.841 -16.026 61.552 1.00 96.69 132 GLU A N 1
ATOM 1084 C CA . GLU A 1 132 ? -46.721 -15.886 63.014 1.00 96.69 132 GLU A CA 1
ATOM 1085 C C . GLU A 1 132 ? -47.518 -14.684 63.545 1.00 96.69 132 GLU A C 1
ATOM 1087 O O . GLU A 1 132 ? -48.243 -14.793 64.538 1.00 96.69 132 GLU A O 1
ATOM 1092 N N . ASN A 1 133 ? -47.444 -13.537 62.864 1.00 95.88 133 ASN A N 1
ATOM 1093 C CA . ASN A 1 133 ? -48.223 -12.352 63.224 1.00 95.88 133 ASN A CA 1
ATOM 1094 C C . ASN A 1 133 ? -49.736 -12.581 63.088 1.00 95.88 133 ASN A C 1
ATOM 1096 O O . ASN A 1 133 ? -50.504 -12.100 63.927 1.00 95.88 133 ASN A O 1
ATOM 1100 N N . GLN A 1 134 ? -50.181 -13.314 62.063 1.00 96.00 134 GLN A N 1
ATOM 1101 C CA . GLN A 1 134 ? -51.593 -13.680 61.918 1.00 96.00 134 GLN A CA 1
ATOM 1102 C C . GLN A 1 134 ? -52.056 -14.588 63.060 1.00 96.00 134 GLN A C 1
ATOM 1104 O O . GLN A 1 134 ? -53.160 -14.412 63.582 1.00 96.00 134 GLN A O 1
ATOM 1109 N N . ASP A 1 135 ? -51.229 -15.543 63.479 1.00 95.12 135 ASP A N 1
ATOM 1110 C CA . ASP A 1 135 ? -51.555 -16.432 64.592 1.00 95.12 135 ASP A CA 1
ATOM 1111 C C . ASP A 1 135 ? -51.585 -15.695 65.937 1.00 95.12 135 ASP A C 1
ATOM 1113 O O . ASP A 1 135 ? -52.505 -15.909 66.735 1.00 95.12 135 ASP A O 1
ATOM 1117 N N . LEU A 1 136 ? -50.672 -14.743 66.156 1.00 94.50 136 LEU A N 1
ATOM 1118 C CA . LEU A 1 136 ? -50.725 -13.829 67.300 1.00 94.50 136 LEU A CA 1
ATOM 1119 C C . LEU A 1 136 ? -52.001 -12.974 67.293 1.00 94.50 136 LEU A C 1
ATOM 1121 O O . LEU A 1 136 ? -52.662 -12.868 68.325 1.00 94.50 136 LEU A O 1
ATOM 1125 N N . GLN A 1 137 ? -52.416 -12.425 66.146 1.00 93.81 137 GLN A N 1
ATOM 1126 C CA . GLN A 1 137 ? -53.686 -11.691 66.036 1.00 93.81 137 GLN A CA 1
ATOM 1127 C C . GLN A 1 137 ? -54.900 -12.568 66.375 1.00 93.81 137 GLN A C 1
ATOM 1129 O O . GLN A 1 137 ? -55.805 -12.131 67.094 1.00 93.81 137 GLN A O 1
ATOM 1134 N N . LYS A 1 138 ? -54.930 -13.824 65.912 1.00 92.38 138 LYS A N 1
ATOM 1135 C CA . LYS A 1 138 ? -55.987 -14.784 66.284 1.00 92.38 138 LYS A CA 1
ATOM 1136 C C . LYS A 1 138 ? -55.987 -15.073 67.789 1.00 92.38 138 LYS A C 1
ATOM 1138 O O . LYS A 1 138 ? -57.053 -15.244 68.376 1.00 92.38 138 LYS A O 1
ATOM 1143 N N . LEU A 1 139 ? -54.820 -15.145 68.429 1.00 90.62 139 LEU A N 1
ATOM 1144 C CA . LEU A 1 139 ? -54.719 -15.315 69.882 1.00 90.62 139 LEU A CA 1
ATOM 1145 C C . LEU A 1 139 ? -55.202 -14.074 70.639 1.00 90.62 139 LEU A C 1
ATOM 1147 O O . LEU A 1 139 ? -55.992 -14.224 71.569 1.00 90.62 139 LEU A O 1
ATOM 1151 N N . CYS A 1 140 ? -54.802 -12.870 70.224 1.00 86.25 140 CYS A N 1
ATOM 1152 C CA . CYS A 1 140 ? -55.277 -11.616 70.815 1.00 86.25 140 CYS A CA 1
ATOM 1153 C C . CYS A 1 140 ? -56.800 -11.491 70.721 1.00 86.25 140 CYS A C 1
ATOM 1155 O O . CYS A 1 140 ? -57.450 -11.257 71.732 1.00 86.25 140 CYS A O 1
ATOM 1157 N N . THR A 1 141 ? -57.387 -11.752 69.552 1.00 86.00 141 THR A N 1
ATOM 1158 C CA . THR A 1 141 ? -58.852 -11.715 69.381 1.00 86.00 141 THR A CA 1
ATOM 1159 C C . THR A 1 141 ? -59.566 -12.779 70.222 1.00 86.00 141 THR A C 1
ATOM 1161 O O . THR A 1 141 ? -60.610 -12.505 70.812 1.00 86.00 141 THR A O 1
ATOM 1164 N N . LYS A 1 142 ? -59.016 -13.996 70.353 1.00 83.56 142 LYS A N 1
ATOM 1165 C CA . LYS A 1 142 ? -59.540 -15.012 71.290 1.00 83.56 142 LYS A CA 1
ATOM 1166 C C . LYS A 1 142 ? -59.446 -14.556 72.748 1.00 83.56 142 LYS A C 1
ATOM 1168 O O . LYS A 1 142 ? -60.369 -14.814 73.517 1.00 83.56 142 LYS A O 1
ATOM 1173 N N . PHE A 1 143 ? -58.349 -13.902 73.124 1.00 79.88 143 PHE A N 1
ATOM 1174 C CA . PHE A 1 143 ? -58.139 -13.367 74.466 1.00 79.88 143 PHE A CA 1
ATOM 1175 C C . PHE A 1 143 ? -59.110 -12.221 74.778 1.00 79.88 143 PHE A C 1
ATOM 1177 O O . PHE A 1 143 ? -59.735 -12.241 75.831 1.00 79.88 143 PHE A O 1
ATOM 1184 N N . GLU A 1 144 ? -59.318 -11.287 73.849 1.00 75.81 144 GLU A N 1
ATOM 1185 C CA . GLU A 1 144 ? -60.305 -10.202 73.965 1.00 75.81 144 GLU A CA 1
ATOM 1186 C C . GLU A 1 144 ? -61.741 -10.734 74.101 1.00 75.81 144 GLU A C 1
ATOM 1188 O O . GLU A 1 144 ? -62.523 -10.232 74.906 1.00 75.81 144 GLU A O 1
ATOM 1193 N N . ASN A 1 145 ? -62.081 -11.796 73.364 1.00 72.62 145 ASN A N 1
ATOM 1194 C CA . ASN A 1 145 ? -63.394 -12.445 73.444 1.00 72.62 145 ASN A CA 1
ATOM 1195 C C . ASN A 1 145 ? -63.572 -13.318 74.702 1.00 72.62 145 ASN A C 1
ATOM 1197 O O . ASN A 1 145 ? -64.697 -13.677 75.065 1.00 72.62 145 ASN A O 1
ATOM 1201 N N . SER A 1 146 ? -62.482 -13.668 75.389 1.00 67.75 146 SER A N 1
ATOM 1202 C CA . SER A 1 146 ? -62.525 -14.363 76.670 1.00 67.75 146 SER A CA 1
ATOM 1203 C C . SER A 1 146 ? -62.916 -13.370 77.765 1.00 67.75 146 SER A C 1
ATOM 1205 O O . SER A 1 146 ? -62.178 -12.444 78.091 1.00 67.75 146 SER A O 1
ATOM 1207 N N . LYS A 1 147 ? -64.079 -13.575 78.397 1.00 55.62 147 LYS A N 1
ATOM 1208 C CA . LYS A 1 147 ? -64.645 -12.718 79.465 1.00 55.62 147 LYS A CA 1
ATOM 1209 C C . LYS A 1 147 ? -63.776 -12.586 80.738 1.00 55.62 147 LYS A C 1
ATOM 1211 O O . LYS A 1 147 ? -64.240 -12.040 81.737 1.00 55.62 147 LYS A O 1
ATOM 1216 N N . VAL A 1 148 ? -62.533 -13.069 80.733 1.00 55.09 148 VAL A N 1
ATOM 1217 C CA . VAL A 1 148 ? -61.584 -13.012 81.855 1.00 55.09 148 VAL A CA 1
ATOM 1218 C C . VAL A 1 148 ? -61.083 -11.582 82.109 1.00 55.09 148 VAL A C 1
ATOM 1220 O O . VAL A 1 148 ? -60.798 -11.240 83.255 1.00 55.09 148 VAL A O 1
ATOM 1223 N N . PHE A 1 149 ? -61.066 -10.700 81.101 1.00 48.16 149 PHE A N 1
ATOM 1224 C CA . PHE A 1 149 ? -60.573 -9.322 81.262 1.00 48.16 149 PHE A CA 1
ATOM 1225 C C . PHE A 1 149 ? -61.629 -8.284 81.690 1.00 48.16 149 PHE A C 1
ATOM 1227 O O . PHE A 1 149 ? -61.310 -7.112 81.834 1.00 48.16 149 PHE A O 1
ATOM 1234 N N . ASN A 1 150 ? -62.869 -8.676 82.001 1.00 48.62 150 ASN A N 1
ATOM 1235 C CA . ASN A 1 150 ? -63.845 -7.742 82.593 1.00 48.62 150 ASN A CA 1
ATOM 1236 C C . ASN A 1 150 ? -63.683 -7.561 84.120 1.00 48.62 150 ASN A C 1
ATOM 1238 O O . ASN A 1 150 ? -64.588 -7.053 84.779 1.00 48.62 150 ASN A O 1
ATOM 1242 N N . ARG A 1 151 ? -62.547 -7.970 84.711 1.00 47.09 151 ARG A N 1
ATOM 1243 C CA . ARG A 1 151 ? -62.256 -7.786 86.150 1.00 47.09 151 ARG A CA 1
ATOM 1244 C C . ARG A 1 151 ? -60.971 -7.030 86.482 1.00 47.09 151 ARG A C 1
ATOM 1246 O O . ARG A 1 151 ? -60.726 -6.796 87.660 1.00 47.09 151 ARG A O 1
ATOM 1253 N N . ILE A 1 152 ? -60.174 -6.614 85.500 1.00 51.88 152 ILE A N 1
ATOM 1254 C CA . ILE A 1 152 ? -58.958 -5.837 85.766 1.00 51.88 152 ILE A CA 1
ATOM 1255 C C . ILE A 1 152 ? -59.095 -4.472 85.092 1.00 51.88 152 ILE A C 1
ATOM 1257 O O . ILE A 1 152 ? -58.648 -4.245 83.972 1.00 51.88 152 ILE A O 1
ATOM 1261 N N . THR A 1 153 ? -59.736 -3.547 85.802 1.00 43.31 153 THR A N 1
ATOM 1262 C CA . THR A 1 153 ? -59.640 -2.108 85.544 1.00 43.31 153 THR A CA 1
ATOM 1263 C C . THR A 1 153 ? -58.227 -1.645 85.889 1.00 43.31 153 THR A C 1
ATOM 1265 O O . THR A 1 153 ? -57.972 -1.158 86.989 1.00 43.31 153 THR A O 1
ATOM 1268 N N . LEU A 1 154 ? -57.286 -1.819 84.965 1.00 50.62 154 LEU A N 1
ATOM 1269 C CA . LEU A 1 154 ? -56.053 -1.042 84.984 1.00 50.62 154 LEU A CA 1
ATOM 1270 C C . LEU A 1 154 ? -56.347 0.275 84.274 1.00 50.62 154 LEU A C 1
ATOM 1272 O O . LEU A 1 154 ? -56.455 0.334 83.049 1.00 50.62 154 LEU A O 1
ATOM 1276 N N . SER A 1 155 ? -56.522 1.325 85.073 1.00 41.06 155 SER A N 1
ATOM 1277 C CA . SER A 1 155 ? -56.522 2.705 84.599 1.00 41.06 155 SER A CA 1
ATOM 1278 C C . SER A 1 155 ? -55.288 2.933 83.719 1.00 41.06 155 SER A C 1
ATOM 1280 O O . SER A 1 155 ? -54.200 2.483 84.094 1.00 41.06 155 SER A O 1
ATOM 1282 N N . PRO A 1 156 ? -55.405 3.627 82.572 1.00 47.00 156 PRO A N 1
ATOM 1283 C CA . PRO A 1 156 ? -54.240 3.944 81.767 1.00 47.00 156 PRO A CA 1
ATOM 1284 C C . PRO A 1 156 ? -53.301 4.793 82.621 1.00 47.00 156 PRO A C 1
ATOM 1286 O O . PRO A 1 156 ? -53.648 5.909 83.007 1.00 47.00 156 PRO A O 1
ATOM 1289 N N . VAL A 1 157 ? -52.116 4.270 82.930 1.00 43.25 157 VAL A N 1
ATOM 1290 C CA . VAL A 1 157 ? -51.024 5.106 83.421 1.00 43.25 157 VAL A CA 1
ATOM 1291 C C . VAL A 1 157 ? -50.710 6.062 82.280 1.00 43.25 157 VAL A C 1
ATOM 1293 O O . VAL A 1 157 ? -50.225 5.653 81.223 1.00 43.25 157 VAL A O 1
ATOM 1296 N N . SER A 1 158 ? -51.048 7.336 82.464 1.00 47.12 158 SER A N 1
ATOM 1297 C CA . SER A 1 158 ? -50.589 8.411 81.601 1.00 47.12 158 SER A CA 1
ATOM 1298 C C . SER A 1 158 ? -49.072 8.459 81.711 1.00 47.12 158 SER A C 1
ATOM 1300 O O . SER A 1 158 ? -48.517 9.054 82.632 1.00 47.12 158 SER A O 1
ATOM 1302 N N . VAL A 1 159 ? -48.387 7.783 80.792 1.00 44.03 159 VAL A N 1
ATOM 1303 C CA . VAL A 1 159 ? -46.967 8.019 80.575 1.00 44.03 159 VAL A CA 1
ATOM 1304 C C . VAL A 1 159 ? -46.879 9.448 80.066 1.00 44.03 159 VAL A C 1
ATOM 1306 O O . VAL A 1 159 ? -47.255 9.726 78.922 1.00 44.03 159 VAL A O 1
ATOM 1309 N N . ASP A 1 160 ? -46.433 10.360 80.928 1.00 44.91 160 ASP A N 1
ATOM 1310 C CA . ASP A 1 160 ? -46.002 11.681 80.508 1.00 44.91 160 ASP A CA 1
ATOM 1311 C C . ASP A 1 160 ? -45.014 11.477 79.364 1.00 44.91 160 ASP A C 1
ATOM 1313 O O . ASP A 1 160 ? -43.902 10.972 79.541 1.00 44.91 160 ASP A O 1
ATOM 1317 N N . LYS A 1 161 ? -45.443 11.820 78.146 1.00 49.78 161 LYS A N 1
ATOM 1318 C CA . LYS A 1 161 ? -44.552 11.914 76.996 1.00 49.78 161 LYS A CA 1
ATOM 1319 C C . LYS A 1 161 ? -43.633 13.089 77.282 1.00 49.78 161 LYS A C 1
ATOM 1321 O O . LYS A 1 161 ? -43.867 14.189 76.786 1.00 49.78 161 LYS A O 1
ATOM 1326 N N . LEU A 1 162 ? -42.592 12.863 78.077 1.00 51.94 162 LEU A N 1
ATOM 1327 C CA . LEU A 1 162 ? -41.469 13.770 78.188 1.00 51.94 162 LEU A CA 1
ATOM 1328 C C . LEU A 1 162 ? -40.916 13.880 76.762 1.00 51.94 162 LEU A C 1
ATOM 1330 O O . LEU A 1 162 ? -40.307 12.952 76.224 1.00 51.94 162 LEU A O 1
ATOM 1334 N N . GLN A 1 163 ? -41.279 14.957 76.069 1.00 56.78 163 GLN A N 1
ATOM 1335 C CA . GLN A 1 163 ? -40.921 15.165 74.677 1.00 56.78 163 GLN A CA 1
ATOM 1336 C C . GLN A 1 163 ? -39.444 15.539 74.617 1.00 56.78 163 GLN A C 1
ATOM 1338 O O . GLN A 1 163 ? -39.087 16.710 74.534 1.00 56.78 163 GLN A O 1
ATOM 1343 N N . HIS A 1 164 ? -38.575 14.534 74.641 1.00 64.38 164 HIS A N 1
ATOM 1344 C CA . HIS A 1 164 ? -37.147 14.733 74.469 1.00 64.38 164 HIS A CA 1
ATOM 1345 C C . HIS A 1 164 ? -36.918 15.350 73.078 1.00 64.38 164 HIS A C 1
ATOM 1347 O O . HIS A 1 164 ? -37.428 14.871 72.052 1.00 64.38 164 HIS A O 1
ATOM 1353 N N . CYS A 1 165 ? -36.238 16.492 73.034 1.00 75.88 165 CYS A N 1
ATOM 1354 C CA . CYS A 1 165 ? -35.781 17.066 71.779 1.00 75.88 165 CYS A CA 1
ATOM 1355 C C . CYS A 1 165 ? -34.573 16.266 71.304 1.00 75.88 165 CYS A C 1
ATOM 1357 O O . CYS A 1 165 ? -33.611 16.124 72.047 1.00 75.88 165 CYS A O 1
ATOM 1359 N N . THR A 1 166 ? -34.629 15.750 70.081 1.00 75.62 166 THR A N 1
ATOM 1360 C CA . THR A 1 166 ? -33.554 14.942 69.484 1.00 75.62 166 THR A CA 1
ATOM 1361 C C . THR A 1 166 ? -32.735 15.735 68.467 1.00 75.62 166 THR A C 1
ATOM 1363 O O . THR A 1 166 ? -31.963 15.159 67.709 1.00 75.62 166 THR A O 1
ATOM 1366 N N . GLU A 1 167 ? -32.938 17.051 68.391 1.00 84.62 167 GLU A N 1
ATOM 1367 C CA . GLU A 1 167 ? -32.181 17.913 67.488 1.00 84.62 167 GLU A CA 1
ATOM 1368 C C . GLU A 1 167 ? -30.764 18.099 68.040 1.00 84.62 167 GLU A C 1
ATOM 1370 O O . GLU A 1 167 ? -30.570 18.677 69.111 1.00 84.62 167 GLU A O 1
ATOM 1375 N N . TRP A 1 168 ? -29.771 17.631 67.285 1.00 85.62 168 TRP A N 1
ATOM 1376 C CA . TRP A 1 168 ? -28.348 17.632 67.651 1.00 85.62 168 TRP A CA 1
ATOM 1377 C C . TRP A 1 168 ? -27.738 19.032 67.822 1.00 85.62 168 TRP A C 1
ATOM 1379 O O . TRP A 1 168 ? -26.643 19.156 68.362 1.00 85.62 168 TRP A O 1
ATOM 1389 N N . TRP A 1 169 ? -28.445 20.074 67.376 1.00 86.94 169 TRP A N 1
ATOM 1390 C CA . TRP A 1 169 ? -28.085 21.488 67.507 1.00 86.94 169 TRP A CA 1
ATOM 1391 C C . TRP A 1 169 ? -28.936 22.232 68.556 1.00 86.94 169 TRP A C 1
ATOM 1393 O O . TRP A 1 169 ? -28.841 23.451 68.678 1.00 86.94 169 TRP A O 1
ATOM 1403 N N . CYS A 1 170 ? -29.812 21.544 69.299 1.00 86.44 170 CYS A N 1
ATOM 1404 C CA . CYS A 1 170 ? -30.707 22.173 70.274 1.00 86.44 170 CYS A CA 1
ATOM 1405 C C . CYS A 1 170 ? -29.929 22.795 71.450 1.00 86.44 170 CYS A C 1
ATOM 1407 O O . CYS A 1 170 ? -29.234 22.047 72.140 1.00 86.44 170 CYS A O 1
ATOM 1409 N N . PRO A 1 171 ? -30.109 24.092 71.775 1.00 81.75 171 PRO A N 1
ATOM 1410 C CA . PRO A 1 171 ? -29.432 24.711 72.919 1.00 81.75 171 PRO A CA 1
ATOM 1411 C C . PRO A 1 171 ? -29.696 24.014 74.255 1.00 81.75 171 PRO A C 1
ATOM 1413 O O . PRO A 1 171 ? -28.778 23.820 75.036 1.00 81.75 171 PRO A O 1
ATOM 1416 N N . LYS A 1 172 ? -30.933 23.549 74.474 1.00 82.06 172 LYS A N 1
ATOM 1417 C CA . LYS A 1 172 ? -31.349 22.930 75.741 1.00 82.06 172 LYS A CA 1
ATOM 1418 C C . LYS A 1 172 ? -30.956 21.457 75.896 1.00 82.06 172 LYS A C 1
ATOM 1420 O O . LYS A 1 172 ? -30.774 20.982 77.009 1.00 82.06 172 LYS A O 1
ATOM 1425 N N . HIS A 1 173 ? -30.915 20.703 74.797 1.00 83.81 173 HIS A N 1
ATOM 1426 C CA . HIS A 1 173 ? -30.874 19.231 74.848 1.00 83.81 173 HIS A CA 1
ATOM 1427 C C . HIS A 1 173 ? -29.678 18.612 74.120 1.00 83.81 173 HIS A C 1
ATOM 1429 O O . HIS A 1 173 ? -29.558 17.391 74.080 1.00 83.81 173 HIS A O 1
ATOM 1435 N N . SER A 1 174 ? -28.798 19.425 73.536 1.00 83.88 174 SER A N 1
ATOM 1436 C CA . SER A 1 174 ? -27.601 18.942 72.849 1.00 83.88 174 SER A CA 1
ATOM 1437 C C . SER A 1 174 ? -26.342 19.578 73.425 1.00 83.88 174 SER A C 1
ATOM 1439 O O . SER A 1 174 ? -26.368 20.701 73.922 1.00 83.88 174 SER A O 1
ATOM 1441 N N . LYS A 1 175 ? -25.207 18.889 73.281 1.00 85.62 175 LYS A N 1
ATOM 1442 C CA . LYS A 1 175 ? -23.876 19.430 73.604 1.00 85.62 175 LYS A CA 1
ATOM 1443 C C . LYS A 1 175 ? -23.276 20.234 72.444 1.00 85.62 175 LYS A C 1
ATOM 1445 O O . LYS A 1 175 ? -22.057 20.341 72.333 1.00 85.62 175 LYS A O 1
ATOM 1450 N N . PHE A 1 176 ? -24.114 20.778 71.557 1.00 88.62 176 PHE A N 1
ATOM 1451 C CA . PHE A 1 176 ? -23.686 21.441 70.324 1.00 88.62 176 PHE A CA 1
ATOM 1452 C C . PHE A 1 176 ? -22.642 22.535 70.563 1.00 88.62 176 PHE A C 1
ATOM 1454 O O . PHE A 1 176 ? -21.630 22.556 69.871 1.00 88.62 176 PHE A O 1
ATOM 1461 N N . ALA A 1 177 ? -22.839 23.399 71.566 1.00 85.62 177 ALA A N 1
ATOM 1462 C CA . ALA A 1 177 ? -21.901 24.478 71.886 1.00 85.62 177 ALA A CA 1
ATOM 1463 C C . ALA A 1 177 ? -20.496 23.973 72.238 1.00 85.62 177 ALA A C 1
ATOM 1465 O O . ALA A 1 177 ? -19.513 24.616 71.886 1.00 85.62 177 ALA A O 1
ATOM 1466 N N . THR A 1 178 ? -20.406 22.825 72.910 1.00 86.31 178 THR A N 1
ATOM 1467 C CA . THR A 1 178 ? -19.134 22.210 73.296 1.00 86.31 178 THR A CA 1
ATOM 1468 C C . THR A 1 178 ? -18.500 21.486 72.116 1.00 86.31 178 THR A C 1
ATOM 1470 O O . THR A 1 178 ? -17.315 21.651 71.858 1.00 86.31 178 THR A O 1
ATOM 1473 N N . ILE A 1 179 ? -19.292 20.713 71.369 1.00 87.12 179 ILE A N 1
ATOM 1474 C CA . ILE A 1 179 ? -18.800 19.920 70.237 1.00 87.12 179 ILE A CA 1
ATOM 1475 C C . ILE A 1 179 ? -18.287 20.837 69.126 1.00 87.12 179 ILE A C 1
ATOM 1477 O O . ILE A 1 179 ? -17.213 20.613 68.584 1.00 87.12 179 ILE A O 1
ATOM 1481 N N . VAL A 1 180 ? -19.018 21.907 68.807 1.00 89.00 180 VAL A N 1
ATOM 1482 C CA . VAL A 1 180 ? -18.697 22.772 67.665 1.00 89.00 180 VAL A CA 1
ATOM 1483 C C . VAL A 1 180 ? -17.390 23.560 67.832 1.00 89.00 180 VAL A C 1
ATOM 1485 O O . VAL A 1 180 ? -16.872 24.079 66.848 1.00 89.00 180 VAL A O 1
ATOM 1488 N N . GLN A 1 181 ? -16.859 23.668 69.054 1.00 87.50 181 GLN A N 1
ATOM 1489 C CA . GLN A 1 181 ? -15.574 24.326 69.321 1.00 87.50 181 GLN A CA 1
ATOM 1490 C C . GLN A 1 181 ? -14.379 23.488 68.862 1.00 87.50 181 GLN A C 1
ATOM 1492 O O . GLN A 1 181 ? -13.361 24.049 68.472 1.00 87.50 181 GLN A O 1
ATOM 1497 N N . THR A 1 182 ? -14.500 22.162 68.913 1.00 87.69 182 THR A N 1
ATOM 1498 C CA . THR A 1 182 ? -13.427 21.214 68.574 1.00 87.69 182 THR A CA 1
ATOM 1499 C C . THR A 1 182 ? -13.739 20.392 67.326 1.00 87.69 182 THR A C 1
ATOM 1501 O O . THR A 1 182 ? -12.958 19.527 66.938 1.00 87.69 182 THR A O 1
ATOM 1504 N N . PHE A 1 183 ? -14.887 20.644 66.697 1.00 89.75 183 PHE A N 1
ATOM 1505 C CA . PHE A 1 183 ? -15.340 19.926 65.519 1.00 89.75 183 PHE A CA 1
ATOM 1506 C C . PHE A 1 183 ? -14.641 20.418 64.248 1.00 89.75 183 PHE A C 1
ATOM 1508 O O . PHE A 1 183 ? -14.718 21.602 63.918 1.00 89.75 183 PHE A O 1
ATOM 1515 N N . ASP A 1 184 ? -14.045 19.483 63.508 1.00 88.94 184 ASP A N 1
ATOM 1516 C CA . ASP A 1 184 ? -13.387 19.728 62.223 1.00 88.94 184 ASP A CA 1
ATOM 1517 C C . ASP A 1 184 ? -14.209 19.109 61.066 1.00 88.94 184 ASP A C 1
ATOM 1519 O O . ASP A 1 184 ? -14.340 17.877 60.996 1.00 88.94 184 ASP A O 1
ATOM 1523 N N . PRO A 1 185 ? -14.848 19.921 60.198 1.00 89.25 185 PRO A N 1
ATOM 1524 C CA . PRO A 1 185 ? -15.648 19.423 59.076 1.00 89.25 185 PRO A CA 1
ATOM 1525 C C . PRO A 1 185 ? -14.792 18.716 58.014 1.00 89.25 185 PRO A C 1
ATOM 1527 O O . PRO A 1 185 ? -13.775 19.247 57.580 1.00 89.25 185 PRO A O 1
ATOM 1530 N N . LYS A 1 186 ? -15.229 17.546 57.525 1.00 88.56 186 LYS A N 1
ATOM 1531 C CA . LYS A 1 186 ? -14.470 16.770 56.521 1.00 88.56 186 LYS A CA 1
ATOM 1532 C C . LYS A 1 186 ? -14.598 17.290 55.090 1.00 88.56 186 LYS A C 1
ATOM 1534 O O . LYS A 1 186 ? -13.729 17.028 54.263 1.00 88.56 186 LYS A O 1
ATOM 1539 N N . ASN A 1 187 ? -15.707 17.947 54.772 1.00 91.12 187 ASN A N 1
ATOM 1540 C CA . ASN A 1 187 ? -16.009 18.457 53.439 1.00 91.12 187 ASN A CA 1
ATOM 1541 C C . ASN A 1 187 ? -16.785 19.785 53.532 1.00 91.12 187 ASN A C 1
ATOM 1543 O O . ASN A 1 187 ? -17.231 20.195 54.607 1.00 91.12 187 ASN A O 1
ATOM 1547 N N . GLU A 1 188 ? -16.938 20.471 52.397 1.00 88.81 188 GLU A N 1
ATOM 1548 C CA . GLU A 1 188 ? -17.611 21.778 52.352 1.00 88.81 188 GLU A CA 1
ATOM 1549 C C . GLU A 1 188 ? -19.103 21.677 52.726 1.00 88.81 188 GLU A C 1
ATOM 1551 O O . GLU A 1 188 ? -19.669 22.610 53.293 1.00 88.81 188 GLU A O 1
ATOM 1556 N N . GLU A 1 189 ? -19.740 20.527 52.485 1.00 88.19 189 GLU A N 1
ATOM 1557 C CA . GLU A 1 189 ? -21.131 20.280 52.876 1.00 88.19 189 GLU A CA 1
ATOM 1558 C C . GLU A 1 189 ? -21.291 20.243 54.407 1.00 88.19 189 GLU A C 1
ATOM 1560 O O . GLU A 1 189 ? -22.152 20.934 54.955 1.00 88.19 189 GLU A O 1
ATOM 1565 N N . ASP A 1 190 ? -20.407 19.539 55.116 1.00 88.12 190 ASP A N 1
ATOM 1566 C CA . ASP A 1 190 ? -20.365 19.474 56.580 1.00 88.12 190 ASP A CA 1
ATOM 1567 C C . ASP A 1 190 ? -20.142 20.862 57.193 1.00 88.12 190 ASP A C 1
ATOM 1569 O O . ASP A 1 190 ? -20.777 21.224 58.188 1.00 88.12 190 ASP A O 1
ATOM 1573 N N . LYS A 1 191 ? -19.284 21.678 56.572 1.00 88.25 191 LYS A N 1
ATOM 1574 C CA . LYS A 1 191 ? -19.033 23.058 56.998 1.00 88.25 191 LYS A CA 1
ATOM 1575 C C . LYS A 1 191 ? -20.291 23.921 56.876 1.00 88.25 191 LYS A C 1
ATOM 1577 O O . LYS A 1 191 ? -20.677 24.584 57.841 1.00 88.25 191 LYS A O 1
ATOM 1582 N N . LEU A 1 192 ? -20.992 23.841 55.743 1.00 87.88 192 LEU A N 1
ATOM 1583 C CA . LEU A 1 192 ? -22.264 24.542 55.532 1.00 87.88 192 LEU A CA 1
ATOM 1584 C C . LEU A 1 192 ? -23.356 24.076 56.511 1.00 87.88 192 LEU A C 1
ATOM 1586 O O . LEU A 1 192 ? -24.135 24.899 57.006 1.00 87.88 192 LEU A O 1
ATOM 1590 N N . ILE A 1 193 ? -23.414 22.776 56.819 1.00 88.12 193 ILE A N 1
ATOM 1591 C CA . ILE A 1 193 ? -24.343 22.211 57.810 1.00 88.12 193 ILE A CA 1
ATOM 1592 C C . ILE A 1 193 ? -24.059 22.792 59.201 1.00 88.12 193 ILE A C 1
ATOM 1594 O O . ILE A 1 193 ? -24.985 23.266 59.871 1.00 88.12 193 ILE A O 1
ATOM 1598 N N . VAL A 1 194 ? -22.793 22.805 59.626 1.00 88.31 194 VAL A N 1
ATOM 1599 C CA . VAL A 1 194 ? -22.379 23.355 60.924 1.00 88.31 194 VAL A CA 1
ATOM 1600 C C . VAL A 1 194 ? -22.669 24.850 61.021 1.00 88.31 194 VAL A C 1
ATOM 1602 O O . VAL A 1 194 ? -23.204 25.298 62.035 1.00 88.31 194 VAL A O 1
ATOM 1605 N N . ASP A 1 195 ? -22.374 25.633 59.987 1.00 88.44 195 ASP A N 1
ATOM 1606 C CA . ASP A 1 195 ? -22.595 27.082 60.017 1.00 88.44 195 ASP A CA 1
ATOM 1607 C C . ASP A 1 195 ? -24.086 27.437 60.077 1.00 88.44 195 ASP A C 1
ATOM 1609 O O . ASP A 1 195 ? -24.503 28.309 60.852 1.00 88.44 195 ASP A O 1
ATOM 1613 N N . ARG A 1 196 ? -24.928 26.682 59.364 1.00 87.44 196 ARG A N 1
ATOM 1614 C CA . ARG A 1 196 ? -26.388 26.799 59.470 1.00 87.44 196 ARG A CA 1
ATOM 1615 C C . ARG A 1 196 ? -26.888 26.425 60.869 1.00 87.44 196 ARG A C 1
ATOM 1617 O O . ARG A 1 196 ? -27.758 27.112 61.416 1.00 87.44 196 ARG A O 1
ATOM 1624 N N . ALA A 1 197 ? -26.333 25.372 61.467 1.00 87.44 197 ALA A N 1
ATOM 1625 C CA . ALA A 1 197 ? -26.661 24.958 62.827 1.00 87.44 197 ALA A CA 1
ATOM 1626 C C . ALA A 1 197 ? -26.223 26.003 63.868 1.00 87.44 197 ALA A C 1
ATOM 1628 O O . ALA A 1 197 ? -27.006 26.321 64.761 1.00 87.44 197 ALA A O 1
ATOM 1629 N N . LYS A 1 198 ? -25.046 26.632 63.713 1.00 87.88 198 LYS A N 1
ATOM 1630 C CA . LYS A 1 198 ? -24.578 27.742 64.568 1.00 87.88 198 LYS A CA 1
ATOM 1631 C C . LYS A 1 198 ? -25.528 28.936 64.512 1.00 87.88 198 LYS A C 1
ATOM 1633 O O . LYS A 1 198 ? -25.845 29.512 65.554 1.00 87.88 198 LYS A O 1
ATOM 1638 N N . ALA A 1 199 ? -26.000 29.306 63.320 1.00 84.69 199 ALA A N 1
ATOM 1639 C CA . ALA A 1 199 ? -26.954 30.402 63.155 1.00 84.69 199 ALA A CA 1
ATOM 1640 C C . ALA A 1 199 ? -28.270 30.124 63.902 1.00 84.69 199 ALA A C 1
ATOM 1642 O O . ALA A 1 199 ? -28.772 30.989 64.624 1.00 84.69 199 ALA A O 1
ATOM 1643 N N . ARG A 1 200 ? -28.791 28.893 63.801 1.00 82.56 200 ARG A N 1
ATOM 1644 C CA . ARG A 1 200 ? -29.987 28.475 64.547 1.00 82.56 200 ARG A CA 1
ATOM 1645 C C . ARG A 1 200 ? -29.739 28.417 66.045 1.00 82.56 200 ARG A C 1
ATOM 1647 O O . ARG A 1 200 ? -30.529 28.982 66.792 1.00 82.56 200 ARG A O 1
ATOM 1654 N N . PHE A 1 201 ? -28.650 27.792 66.480 1.00 85.69 201 PHE A N 1
ATOM 1655 C CA . PHE A 1 201 ? -28.267 27.737 67.887 1.00 85.69 201 PHE A CA 1
ATOM 1656 C C . PHE A 1 201 ? -28.276 29.145 68.499 1.00 85.69 201 PHE A C 1
ATOM 1658 O O . PHE A 1 201 ? -28.948 29.372 69.497 1.00 85.69 201 PHE A O 1
ATOM 1665 N N . ARG A 1 202 ? -27.653 30.128 67.830 1.00 83.38 202 ARG A N 1
ATOM 1666 C CA . ARG A 1 202 ? -27.656 31.538 68.262 1.00 83.38 202 ARG A CA 1
ATOM 1667 C C . ARG A 1 202 ? -29.049 32.164 68.294 1.00 83.38 202 ARG A C 1
ATOM 1669 O O . ARG A 1 202 ? -29.342 32.896 69.229 1.00 83.38 202 ARG A O 1
ATOM 1676 N N . TYR A 1 203 ? -29.893 31.908 67.294 1.00 81.38 203 TYR A N 1
ATOM 1677 C CA . TYR A 1 203 ? -31.269 32.417 67.268 1.00 81.38 203 TYR A CA 1
ATOM 1678 C C . TYR A 1 203 ? -32.078 31.934 68.481 1.00 81.38 203 TYR A C 1
ATOM 1680 O O . TYR A 1 203 ? -32.775 32.722 69.115 1.00 81.38 203 TYR A O 1
ATOM 1688 N N . TRP A 1 204 ? -31.955 30.652 68.830 1.00 76.69 204 TRP A N 1
ATOM 1689 C CA . TRP A 1 204 ? -32.685 30.059 69.954 1.00 76.69 204 TRP A CA 1
ATOM 1690 C C . TRP A 1 204 ? -32.063 30.366 71.321 1.00 76.69 204 TRP A C 1
ATOM 1692 O O . TRP A 1 204 ? -32.774 30.316 72.318 1.00 76.69 204 TRP A O 1
ATOM 1702 N N . ASN A 1 205 ? -30.782 30.737 71.357 1.00 76.12 205 ASN A N 1
ATOM 1703 C CA . ASN A 1 205 ? -30.068 31.127 72.574 1.00 76.12 205 ASN A CA 1
ATOM 1704 C C . ASN A 1 205 ? -30.242 32.614 72.957 1.00 76.12 205 ASN A C 1
ATOM 1706 O O . ASN A 1 205 ? -29.756 33.036 73.996 1.00 76.12 205 ASN A O 1
ATOM 1710 N N . LYS A 1 206 ? -30.876 33.432 72.101 1.00 66.50 206 LYS A N 1
ATOM 1711 C CA . LYS A 1 206 ? -31.015 34.895 72.271 1.00 66.50 206 LYS A CA 1
ATOM 1712 C C . LYS A 1 206 ? -32.363 35.360 72.834 1.00 66.50 206 LYS A C 1
ATOM 1714 O O . LYS A 1 206 ? -32.598 36.560 72.891 1.00 66.50 206 LYS A O 1
ATOM 1719 N N . LYS A 1 207 ? -33.275 34.450 73.185 1.00 62.16 207 LYS A N 1
ATOM 1720 C CA . LYS A 1 207 ? -34.513 34.842 73.872 1.00 62.16 207 LYS A CA 1
ATOM 1721 C C . LYS A 1 207 ? -34.188 35.005 75.353 1.00 62.16 207 LYS A C 1
ATOM 1723 O O . LYS A 1 207 ? -33.629 34.079 75.927 1.00 62.16 207 LYS A O 1
ATOM 1728 N N . ASP A 1 208 ? -34.525 36.156 75.927 1.00 55.41 208 ASP A N 1
ATOM 1729 C CA . ASP A 1 208 ? -34.147 36.630 77.272 1.00 55.41 208 ASP A CA 1
ATOM 1730 C C . ASP A 1 208 ? -34.654 35.777 78.464 1.00 55.41 208 ASP A C 1
ATOM 1732 O O . ASP A 1 208 ? -34.710 36.261 79.586 1.00 55.41 208 ASP A O 1
ATOM 1736 N N . ASP A 1 209 ? -34.995 34.502 78.249 1.00 56.28 209 ASP A N 1
ATOM 1737 C CA . ASP A 1 209 ? -35.582 33.589 79.241 1.00 56.28 209 ASP A CA 1
ATOM 1738 C C . ASP A 1 209 ? -34.923 32.187 79.223 1.00 56.28 209 ASP A C 1
ATOM 1740 O O . ASP A 1 209 ? -35.558 31.145 79.414 1.00 56.28 209 ASP A O 1
ATOM 1744 N N . GLY A 1 210 ? -33.609 32.154 78.976 1.00 61.88 210 GLY A N 1
ATOM 1745 C CA . GLY A 1 210 ? -32.782 30.945 79.045 1.00 61.88 210 GLY A CA 1
ATOM 1746 C C . GLY A 1 210 ? -32.950 29.969 77.873 1.00 61.88 210 GLY A C 1
ATOM 1747 O O . GLY A 1 210 ? -33.748 30.180 76.953 1.00 61.88 210 GLY A O 1
ATOM 1748 N N . ASP A 1 211 ? -32.150 28.892 77.907 1.00 65.94 211 ASP A N 1
ATOM 1749 C CA . ASP A 1 211 ? -32.006 27.872 76.857 1.00 65.94 211 ASP A CA 1
ATOM 1750 C C . ASP A 1 211 ? -33.363 27.313 76.403 1.00 65.94 211 ASP A C 1
ATOM 1752 O O . ASP A 1 211 ? -33.897 26.326 76.926 1.00 65.94 211 ASP A O 1
ATOM 1756 N N . THR A 1 212 ? -33.956 27.946 75.394 1.00 70.00 212 THR A N 1
ATOM 1757 C CA . THR A 1 212 ? -35.288 27.584 74.927 1.00 70.00 212 THR A CA 1
ATOM 1758 C C . THR A 1 212 ? -35.181 26.420 73.947 1.00 70.00 212 THR A C 1
ATOM 1760 O O . THR A 1 212 ? -34.460 26.460 72.948 1.00 70.00 212 THR A O 1
ATOM 1763 N N . CYS A 1 213 ? -35.935 25.349 74.207 1.00 76.44 213 CYS A N 1
ATOM 1764 C CA . CYS A 1 213 ? -35.994 24.199 73.311 1.00 76.44 213 CYS A CA 1
ATOM 1765 C C . CYS A 1 213 ? -36.700 24.557 71.995 1.00 76.44 213 CYS A C 1
ATOM 1767 O O . CYS A 1 213 ? -37.845 25.013 71.999 1.00 76.44 213 CYS A O 1
ATOM 1769 N N . CYS A 1 214 ? -36.070 24.231 70.865 1.00 74.75 214 CYS A N 1
ATOM 1770 C CA . CYS A 1 214 ? -36.623 24.440 69.525 1.00 74.75 214 CYS A CA 1
ATOM 1771 C C . CYS A 1 214 ? -37.945 23.689 69.253 1.00 74.75 214 CYS A C 1
ATOM 1773 O O . CYS A 1 214 ? -38.663 24.051 68.325 1.00 74.75 214 CYS A O 1
ATOM 1775 N N . LYS A 1 215 ? -38.297 22.678 70.061 1.00 69.81 215 LYS A N 1
ATOM 1776 C CA . LYS A 1 215 ? -39.513 21.857 69.904 1.00 69.81 215 LYS A CA 1
ATOM 1777 C C . LYS A 1 215 ? -40.778 22.495 70.499 1.00 69.81 215 LYS A C 1
ATOM 1779 O O . LYS A 1 215 ? -41.878 22.158 70.074 1.00 69.81 215 LYS A O 1
ATOM 1784 N N . ASN A 1 216 ? -40.634 23.423 71.450 1.00 60.44 216 ASN A N 1
ATOM 1785 C CA . ASN A 1 216 ? -41.768 23.980 72.204 1.00 60.44 216 ASN A CA 1
ATOM 1786 C C . ASN A 1 216 ? -42.432 25.196 71.535 1.00 60.44 216 ASN A C 1
ATOM 1788 O O . ASN A 1 216 ? -43.470 25.654 72.005 1.00 60.44 216 ASN A O 1
ATOM 1792 N N . ASN A 1 217 ? -41.882 25.717 70.433 1.00 59.47 217 ASN A N 1
ATOM 1793 C CA . ASN A 1 217 ? -42.472 26.849 69.722 1.00 59.47 217 ASN A CA 1
ATOM 1794 C C . ASN A 1 217 ? -43.231 26.374 68.468 1.00 59.47 217 ASN A C 1
ATOM 1796 O O . ASN A 1 217 ? -42.635 25.938 67.483 1.00 59.47 217 ASN A O 1
ATOM 1800 N N . ARG A 1 218 ? -44.566 26.475 68.521 1.00 49.31 218 ARG A N 1
ATOM 1801 C CA . ARG A 1 218 ? -45.574 25.963 67.565 1.00 49.31 218 ARG A CA 1
ATOM 1802 C C . ARG A 1 218 ? -45.535 26.555 66.141 1.00 49.31 218 ARG A C 1
ATOM 1804 O O . ARG A 1 218 ? -46.468 26.325 65.377 1.00 49.31 218 ARG A O 1
ATOM 1811 N N . GLN A 1 219 ? -44.486 27.281 65.753 1.00 51.72 219 GLN A N 1
ATOM 1812 C CA . GLN A 1 219 ? -44.390 27.926 64.435 1.00 51.72 219 GLN A CA 1
ATOM 1813 C C . GLN A 1 219 ? -43.592 27.150 63.375 1.00 51.72 219 GLN A C 1
ATOM 1815 O O . GLN A 1 219 ? -43.579 27.571 62.226 1.00 51.72 219 GLN A O 1
ATOM 1820 N N . ASN A 1 220 ? -42.989 25.998 63.688 1.00 48.75 220 ASN A N 1
ATOM 1821 C CA . ASN A 1 220 ? -42.262 25.207 62.686 1.00 48.75 220 ASN A CA 1
ATOM 1822 C C . ASN A 1 220 ? -43.024 23.930 62.312 1.00 48.75 220 ASN A C 1
ATOM 1824 O O . ASN A 1 220 ? -42.802 22.859 62.873 1.00 48.75 220 ASN A O 1
ATOM 1828 N N . LYS A 1 221 ? -43.935 24.049 61.338 1.00 48.69 221 LYS A N 1
ATOM 1829 C CA . LYS A 1 221 ? -44.476 22.896 60.595 1.00 48.69 221 LYS A CA 1
ATOM 1830 C C . LYS A 1 221 ? -43.484 22.344 59.558 1.00 48.69 221 LYS A C 1
ATOM 1832 O O . LYS A 1 221 ? -43.779 21.323 58.939 1.00 48.69 221 LYS A O 1
ATOM 1837 N N . ASP A 1 222 ? -42.306 22.950 59.412 1.00 49.06 222 ASP A N 1
ATOM 1838 C CA . ASP A 1 222 ? -41.286 22.469 58.488 1.00 49.06 222 ASP A CA 1
ATOM 1839 C C . ASP A 1 222 ? -40.479 21.318 59.081 1.00 49.06 222 ASP A C 1
ATOM 1841 O O . ASP A 1 222 ? -39.677 21.465 60.005 1.00 49.06 222 ASP A O 1
ATOM 1845 N N . ARG A 1 223 ? -40.683 20.151 58.469 1.00 49.69 223 ARG A N 1
ATOM 1846 C CA . ARG A 1 223 ? -40.019 18.864 58.710 1.00 49.69 223 ARG A CA 1
ATOM 1847 C C . ARG A 1 223 ? -38.542 18.854 58.294 1.00 49.69 223 ARG A C 1
ATOM 1849 O O . ARG A 1 223 ? -38.023 17.804 57.921 1.00 49.69 223 ARG A O 1
ATOM 1856 N N . ASN A 1 224 ? -37.852 19.987 58.367 1.00 54.19 224 ASN A N 1
ATOM 1857 C CA . ASN A 1 224 ? -36.427 20.072 58.076 1.00 54.19 224 ASN A CA 1
ATOM 1858 C C . ASN A 1 224 ? -35.643 19.536 59.278 1.00 54.19 224 ASN A C 1
ATOM 1860 O O . ASN A 1 224 ? -35.060 20.295 60.050 1.00 54.19 224 ASN A O 1
ATOM 1864 N N . LYS A 1 225 ? -35.677 18.208 59.448 1.00 60.12 225 LYS A N 1
ATOM 1865 C CA . LYS A 1 225 ? -34.710 17.482 60.270 1.00 60.12 225 LYS A CA 1
ATOM 1866 C C . LYS A 1 225 ? -33.355 17.700 59.614 1.00 60.12 225 LYS A C 1
ATOM 1868 O O . LYS A 1 225 ? -33.097 17.167 58.538 1.00 60.12 225 LYS A O 1
ATOM 1873 N N . PHE A 1 226 ? -32.519 18.532 60.220 1.00 68.06 226 PHE A N 1
ATOM 1874 C CA . PHE A 1 226 ? -31.153 18.696 59.748 1.00 68.06 226 PHE A CA 1
ATOM 1875 C C . PHE A 1 226 ? -30.409 17.419 60.092 1.00 68.06 226 PHE A C 1
ATOM 1877 O O . PHE A 1 226 ? -30.301 17.066 61.267 1.00 68.06 226 PHE A O 1
ATOM 1884 N N . LEU A 1 227 ? -29.916 16.720 59.076 1.00 78.75 227 LEU A N 1
ATOM 1885 C CA . LEU A 1 227 ? -28.974 15.644 59.323 1.00 78.75 227 LEU A CA 1
ATOM 1886 C C . LEU A 1 227 ? -27.710 16.259 59.939 1.00 78.75 227 LEU A C 1
ATOM 1888 O O . LEU A 1 227 ? -27.292 17.340 59.509 1.00 78.75 227 LEU A O 1
ATOM 1892 N N . PRO A 1 228 ? -27.151 15.642 60.990 1.00 83.94 228 PRO A N 1
ATOM 1893 C CA . PRO A 1 228 ? -25.866 16.073 61.502 1.00 83.94 228 PRO A CA 1
ATOM 1894 C C . PRO A 1 228 ? -24.783 15.863 60.431 1.00 83.94 228 PRO A C 1
ATOM 1896 O O . PRO A 1 228 ? -24.959 15.009 59.557 1.00 83.94 228 PRO A O 1
ATOM 1899 N N . PRO A 1 229 ? -23.670 16.615 60.498 1.00 86.00 229 PRO A N 1
ATOM 1900 C CA . PRO A 1 229 ? -22.505 16.389 59.652 1.00 86.00 229 PRO A CA 1
ATOM 1901 C C . PRO A 1 229 ? -22.069 14.923 59.643 1.00 86.00 229 PRO A C 1
ATOM 1903 O O . PRO A 1 229 ? -22.254 14.201 60.629 1.00 86.00 229 PRO A O 1
ATOM 1906 N N . SER A 1 230 ? -21.433 14.501 58.554 1.00 86.38 230 SER A N 1
ATOM 1907 C CA . SER A 1 230 ? -21.047 13.108 58.314 1.00 86.38 230 SER A CA 1
ATOM 1908 C C . SER A 1 230 ? -20.191 12.497 59.437 1.00 86.38 230 SER A C 1
ATOM 1910 O O . SER A 1 230 ? -20.266 11.296 59.700 1.00 86.38 230 SER A O 1
ATOM 1912 N N . ASN A 1 231 ? -19.405 13.323 60.135 1.00 87.44 231 ASN A N 1
ATOM 1913 C CA . ASN A 1 231 ? -18.530 12.951 61.248 1.00 87.44 231 ASN A CA 1
ATOM 1914 C C . ASN A 1 231 ? -18.980 13.496 62.614 1.00 87.44 231 ASN A C 1
ATOM 1916 O O . ASN A 1 231 ? -18.159 13.575 63.530 1.00 87.44 231 ASN A O 1
ATOM 1920 N N . TRP A 1 232 ? -20.249 13.880 62.779 1.00 86.88 232 TRP A N 1
ATOM 1921 C CA . TRP A 1 232 ? -20.747 14.363 64.067 1.00 86.88 232 TRP A CA 1
ATOM 1922 C C . TRP A 1 232 ? -20.674 13.270 65.152 1.00 86.88 232 TRP A C 1
ATOM 1924 O O . TRP A 1 232 ? -21.092 12.134 64.901 1.00 86.88 232 TRP A O 1
ATOM 1934 N N . PRO A 1 233 ? -20.173 13.582 66.361 1.00 79.12 233 PRO A N 1
ATOM 1935 C CA . PRO A 1 233 ? -20.113 12.614 67.452 1.00 79.12 233 PRO A CA 1
ATOM 1936 C C . PRO A 1 233 ? -21.529 12.209 67.892 1.00 79.12 233 PRO A C 1
ATOM 1938 O O . PRO A 1 233 ? -22.399 13.064 68.074 1.00 79.12 233 PRO A O 1
ATOM 1941 N N . LYS A 1 234 ? -21.755 10.897 68.020 1.00 67.94 234 LYS A N 1
ATOM 1942 C CA . LYS A 1 234 ? -23.028 10.311 68.466 1.00 67.94 234 LYS A CA 1
ATOM 1943 C C . LYS A 1 234 ? -23.162 10.327 69.983 1.00 67.94 234 LYS A C 1
ATOM 1945 O O . LYS A 1 234 ? -22.133 10.110 70.659 1.00 67.94 234 LYS A O 1
#

Sequence (234 aa):
MSSKQIQKFKVEIEALKQKIRDQEEAHEQEIQYLEKKNRDLSSINANLNTEIQGLKKKNHELVLEIQEVVDENQDLKKKNRDQKEAHDGEIQYLEKKNRDLSSINANLNTDIQSLKKKNHTLVIENQKVLDENQDLQKLCTKFENSKVFNRITLSPVSVDKLQHCTEWWCPKHSKFATIVQTFDPKNEEDKLIVDRAKARFRYWNKKDDGDTCCKNNRQNKDRNKFLPPSNWPK

Organism: Acyrthosiphon pisum (NCBI:txid7029)

Secondary structure (DSSP, 8-state):
--HHHHHHHHHHHHHHHHHHHHHHHHHHHHHHHHHHHHHHHHHHHHHHHHHHHHHHHHHHHHHHHHHHHHHHHHHHHHHHHHHHHHHHHHHHHHHHHHHHHHHHHHHHHHHHHHHHHHHHHHHHHHHHHHHHHHHHHHHHHHHHHSGGGGG----------------TT-TTT--HHHHHHH---SSHHHHHHHHHHHHHHHHHHTSSSSS--TTS-TT------PPPPTT---

pLDDT: mean 87.02, std 16.2, range [41.06, 98.75]